Protein AF-A0A969FJC1-F1 (afdb_monomer)

Sequence (213 aa):
MVKASTQAKLLAIGERFFLEKGYNHTGIQEVLQEAGVPKGSFYYYFKSKEDFGLGVIEASNRSYLEQLEQCFSDETRSPLNQLRRYFENGIKTFIRNDYRCGCLVGILSQEMASQNEAFRLCLDRILNDWRDRFDRCLKNAQSIGELASHWDTWQLASFILDSWEGALQRAKVSRSSAPLERFVSVLFDAVLTTGVIAAPNLDPASIPSSSPR

Structure (mmCIF, N/CA/C/O backbone):
data_AF-A0A969FJC1-F1
#
_entry.id   AF-A0A969FJC1-F1
#
loop_
_atom_site.group_PDB
_atom_site.id
_atom_site.type_symbol
_atom_site.label_atom_id
_atom_site.label_alt_id
_atom_site.label_comp_id
_atom_site.label_asym_id
_atom_site.label_entity_id
_atom_site.label_seq_id
_atom_site.pdbx_PDB_ins_code
_atom_site.Cartn_x
_atom_site.Cartn_y
_atom_site.Cartn_z
_atom_site.occupancy
_atom_site.B_iso_or_equiv
_atom_site.auth_seq_id
_atom_site.auth_comp_id
_atom_site.auth_asym_id
_atom_site.auth_atom_id
_atom_site.pdbx_PDB_model_num
ATOM 1 N N . MET A 1 1 ? 12.452 -6.140 27.224 1.00 35.12 1 MET A N 1
ATOM 2 C CA . MET A 1 1 ? 11.260 -5.997 26.357 1.00 35.12 1 MET A CA 1
ATOM 3 C C . MET A 1 1 ? 10.573 -4.689 26.699 1.00 35.12 1 MET A C 1
ATOM 5 O O . MET A 1 1 ? 10.105 -4.549 27.821 1.00 35.12 1 MET A O 1
ATOM 9 N N . VAL A 1 2 ? 10.550 -3.722 25.781 1.00 40.88 2 VAL A N 1
ATOM 10 C CA . VAL A 1 2 ? 9.739 -2.509 25.955 1.00 40.88 2 VAL A CA 1
ATOM 11 C C . VAL A 1 2 ? 8.278 -2.922 25.783 1.00 40.88 2 VAL A C 1
ATOM 13 O O . VAL A 1 2 ? 7.910 -3.486 24.756 1.00 40.88 2 VAL A O 1
ATOM 16 N N . LYS A 1 3 ? 7.455 -2.726 26.814 1.00 48.97 3 LYS A N 1
ATOM 17 C CA . LYS A 1 3 ? 6.018 -3.005 26.745 1.00 48.97 3 LYS A CA 1
ATOM 18 C C . LYS A 1 3 ? 5.402 -1.993 25.776 1.00 48.97 3 LYS A C 1
ATOM 20 O O . LYS A 1 3 ? 5.570 -0.793 25.986 1.00 48.97 3 LYS A O 1
ATOM 25 N N . ALA A 1 4 ? 4.739 -2.459 24.717 1.00 67.94 4 ALA A N 1
ATOM 26 C CA . ALA A 1 4 ? 4.048 -1.567 23.787 1.00 67.94 4 ALA A CA 1
ATOM 27 C C . ALA A 1 4 ? 3.068 -0.673 24.564 1.00 67.94 4 ALA A C 1
ATOM 29 O O . ALA A 1 4 ? 2.379 -1.153 25.471 1.00 67.94 4 ALA A O 1
ATOM 30 N N . SER A 1 5 ? 3.031 0.623 24.239 1.00 89.12 5 SER A N 1
ATOM 31 C CA . SER A 1 5 ? 2.094 1.546 24.880 1.00 89.12 5 SER A CA 1
ATOM 32 C C . SER A 1 5 ? 0.654 1.088 24.624 1.00 89.12 5 SER A C 1
ATOM 34 O O . SER A 1 5 ? 0.359 0.470 23.598 1.00 89.12 5 SER A O 1
ATOM 36 N N . THR A 1 6 ? -0.266 1.398 25.541 1.00 92.56 6 THR A N 1
ATOM 37 C CA . THR A 1 6 ? -1.695 1.094 25.354 1.00 92.56 6 THR A CA 1
ATOM 38 C C . THR A 1 6 ? -2.213 1.641 24.023 1.00 92.56 6 THR A C 1
ATOM 40 O O . THR A 1 6 ? -2.958 0.955 23.330 1.00 92.56 6 THR A O 1
ATOM 43 N N . GLN A 1 7 ? -1.754 2.830 23.626 1.00 94.62 7 GLN A N 1
ATOM 44 C CA . GLN A 1 7 ? -2.056 3.419 22.326 1.00 94.62 7 GLN A CA 1
ATOM 45 C C . GLN A 1 7 ? -1.601 2.522 21.167 1.00 94.62 7 GLN A C 1
ATOM 47 O O . GLN A 1 7 ? -2.413 2.195 20.310 1.00 94.62 7 GLN A O 1
ATOM 52 N N . ALA A 1 8 ? -0.342 2.070 21.156 1.00 94.81 8 ALA A N 1
ATOM 53 C CA . ALA A 1 8 ? 0.174 1.196 20.101 1.00 94.81 8 ALA A CA 1
ATOM 54 C C . ALA A 1 8 ? -0.597 -0.132 20.021 1.00 94.81 8 ALA A C 1
ATOM 56 O O . ALA A 1 8 ? -0.884 -0.612 18.928 1.00 94.81 8 ALA A O 1
ATOM 57 N N . LYS A 1 9 ? -0.996 -0.693 21.173 1.00 95.62 9 LYS A N 1
ATOM 58 C CA . LYS A 1 9 ? -1.834 -1.899 21.221 1.00 95.62 9 LYS A CA 1
ATOM 59 C C . LYS A 1 9 ? -3.208 -1.664 20.586 1.00 95.62 9 LYS A C 1
ATOM 61 O O . LYS A 1 9 ? -3.656 -2.489 19.797 1.00 95.62 9 LYS A O 1
ATOM 66 N N . LEU A 1 10 ? -3.862 -0.548 20.914 1.00 97.19 10 LEU A N 1
ATOM 67 C CA . LEU A 1 10 ? -5.152 -0.177 20.325 1.00 97.19 10 LEU A CA 1
ATOM 68 C C . LEU A 1 10 ? -5.044 0.004 18.808 1.00 97.19 10 LEU A C 1
ATOM 70 O O . LEU A 1 10 ? -5.895 -0.499 18.082 1.00 97.19 10 LEU A O 1
ATOM 74 N N . LEU A 1 11 ? -3.992 0.678 18.336 1.00 97.56 11 LEU A N 1
ATOM 75 C CA . LEU A 1 11 ? -3.758 0.904 16.909 1.00 97.56 11 LEU A CA 1
ATOM 76 C C . LEU A 1 11 ? -3.546 -0.412 16.147 1.00 97.56 11 LEU A C 1
ATOM 78 O O . LEU A 1 11 ? -4.180 -0.615 15.118 1.00 97.56 11 LEU A O 1
ATOM 82 N N . ALA A 1 12 ? -2.739 -1.333 16.682 1.00 96.62 12 ALA A N 1
ATOM 83 C CA . ALA A 1 12 ? -2.492 -2.635 16.058 1.00 96.62 12 ALA A CA 1
ATOM 84 C C . ALA A 1 12 ? -3.759 -3.510 15.972 1.00 96.62 12 ALA A C 1
ATOM 86 O O . ALA A 1 12 ? -3.996 -4.177 14.966 1.00 96.62 12 ALA A O 1
ATOM 87 N N . ILE A 1 13 ? -4.604 -3.493 17.010 1.00 97.19 13 ILE A N 1
ATOM 88 C CA . ILE A 1 13 ? -5.901 -4.191 16.985 1.00 97.19 13 ILE A CA 1
ATOM 89 C C . ILE A 1 13 ? -6.840 -3.532 15.966 1.00 97.19 13 ILE A C 1
ATOM 91 O O . ILE A 1 13 ? -7.498 -4.229 15.196 1.00 97.19 13 ILE A O 1
ATOM 95 N N . GLY A 1 14 ? -6.872 -2.196 15.930 1.00 97.56 14 GLY A N 1
ATOM 96 C CA . GLY A 1 14 ? -7.645 -1.432 14.951 1.00 97.56 14 GLY A CA 1
ATOM 97 C C . GLY A 1 14 ? -7.263 -1.764 13.513 1.00 97.56 14 GLY A C 1
ATOM 98 O O . GLY A 1 14 ? -8.141 -2.059 12.709 1.00 97.56 14 GLY A O 1
ATOM 99 N N . GLU A 1 15 ? -5.964 -1.788 13.208 1.00 97.12 15 GLU A N 1
ATOM 100 C CA . GLU A 1 15 ? -5.438 -2.175 11.896 1.00 97.12 15 GLU A CA 1
ATOM 101 C C . GLU A 1 15 ? -5.923 -3.568 11.492 1.00 97.12 15 GLU A C 1
ATOM 103 O O . GLU A 1 15 ? -6.482 -3.738 10.407 1.00 97.12 15 GLU A O 1
ATOM 108 N N . ARG A 1 16 ? -5.779 -4.555 12.385 1.00 95.50 16 ARG A N 1
ATOM 109 C CA . ARG A 1 16 ? -6.215 -5.926 12.109 1.00 95.50 16 ARG A CA 1
ATOM 110 C C . ARG A 1 16 ? -7.717 -5.996 11.827 1.00 95.50 16 ARG A C 1
ATOM 112 O O . ARG A 1 16 ? -8.122 -6.601 10.838 1.00 95.50 16 ARG A O 1
ATOM 119 N N . PHE A 1 17 ? -8.544 -5.344 12.639 1.00 96.62 17 PHE A N 1
ATOM 120 C CA . PHE A 1 17 ? -9.990 -5.315 12.413 1.00 96.62 17 PHE A CA 1
ATOM 121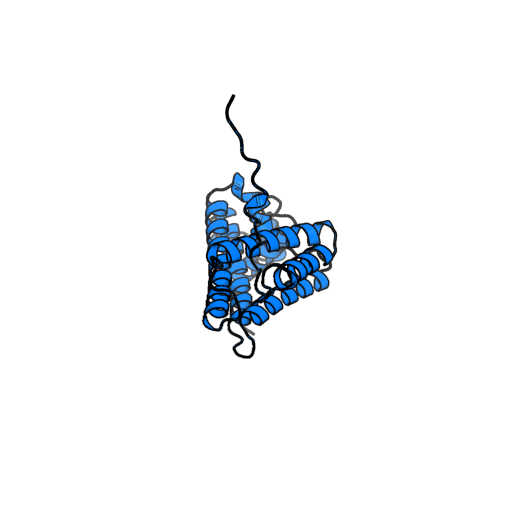 C C . PHE A 1 17 ? -10.385 -4.588 11.126 1.00 96.62 17 PHE A C 1
ATOM 123 O O . PHE A 1 17 ? -11.253 -5.071 10.398 1.00 96.62 17 PHE A O 1
ATOM 130 N N . PHE A 1 18 ? -9.736 -3.474 10.788 1.00 96.81 18 PHE A N 1
ATOM 131 C CA . PHE A 1 18 ? -10.010 -2.779 9.531 1.00 96.81 18 PHE A CA 1
ATOM 132 C C . PHE A 1 18 ? -9.641 -3.636 8.315 1.00 96.81 18 PHE A C 1
ATOM 134 O O . PHE A 1 18 ? -10.406 -3.679 7.354 1.00 96.81 18 PHE A O 1
ATOM 141 N N . LEU A 1 19 ? -8.536 -4.386 8.370 1.00 93.25 19 LEU A N 1
ATOM 142 C CA . LEU A 1 19 ? -8.155 -5.332 7.315 1.00 93.25 19 LEU A CA 1
ATOM 143 C C . LEU A 1 19 ? -9.147 -6.500 7.167 1.00 93.25 19 LEU A C 1
ATOM 145 O O . LEU A 1 19 ? -9.398 -6.961 6.047 1.00 93.25 19 LEU A O 1
ATOM 149 N N . GLU A 1 20 ? -9.697 -6.988 8.282 1.00 91.00 20 GLU A N 1
ATOM 150 C CA . GLU A 1 20 ? -10.600 -8.144 8.318 1.00 91.00 20 GLU A CA 1
ATOM 151 C C . GLU A 1 20 ? -12.030 -7.810 7.875 1.00 91.00 20 GLU A C 1
ATOM 153 O O . GLU A 1 20 ? -12.638 -8.597 7.147 1.00 91.00 20 GLU A O 1
ATOM 158 N N . LYS A 1 21 ? -12.576 -6.666 8.303 1.00 92.00 21 LYS A N 1
ATOM 159 C CA . LYS A 1 21 ? -14.006 -6.340 8.129 1.00 92.00 21 LYS A CA 1
ATOM 160 C C . LYS A 1 21 ? -14.324 -4.872 7.824 1.00 92.00 21 LYS A C 1
ATOM 162 O O . LYS A 1 21 ? -15.497 -4.530 7.668 1.00 92.00 21 LYS A O 1
ATOM 167 N N . GLY A 1 22 ? -13.312 -4.016 7.712 1.00 94.25 22 GLY A N 1
ATOM 168 C CA . GLY A 1 22 ? -13.479 -2.599 7.391 1.00 94.25 22 GLY A CA 1
ATOM 169 C C . GLY A 1 22 ? -13.719 -1.694 8.602 1.00 94.25 22 GLY A C 1
ATOM 170 O O . GLY A 1 22 ? -13.974 -2.140 9.729 1.00 94.25 22 GLY A O 1
ATOM 171 N N . TYR A 1 23 ? -13.623 -0.389 8.367 1.00 97.19 23 TYR A N 1
ATOM 172 C CA . TYR A 1 23 ? -13.791 0.655 9.374 1.00 97.19 23 TYR A CA 1
ATOM 173 C C . TYR A 1 23 ? -15.218 0.704 9.923 1.00 97.19 23 TYR A C 1
ATOM 175 O O . TYR A 1 23 ? -15.422 0.760 11.143 1.00 97.19 23 TYR A O 1
ATOM 183 N N . ASN A 1 24 ? -16.226 0.658 9.051 1.00 95.94 24 ASN A N 1
ATOM 184 C CA . ASN A 1 24 ? -17.625 0.832 9.436 1.00 95.94 24 ASN A CA 1
ATOM 185 C C . ASN A 1 24 ? -18.115 -0.309 10.335 1.00 95.94 24 ASN A C 1
ATOM 187 O O . ASN A 1 24 ? -18.795 -0.051 11.329 1.00 95.94 24 ASN A O 1
ATOM 191 N N . HIS A 1 25 ? -17.667 -1.540 10.079 1.00 95.81 25 HIS A N 1
ATOM 192 C CA . HIS A 1 25 ? -18.023 -2.730 10.865 1.00 95.81 25 HIS A CA 1
ATOM 193 C C . HIS A 1 25 ? -17.153 -2.950 12.112 1.00 95.81 25 HIS A C 1
ATOM 195 O O . HIS A 1 25 ? -17.315 -3.949 12.816 1.00 95.81 25 HIS A O 1
ATOM 201 N N . THR A 1 26 ? -16.226 -2.038 12.406 1.00 96.56 26 THR A N 1
ATOM 202 C CA . THR A 1 26 ? -15.354 -2.129 13.581 1.00 96.56 26 THR A CA 1
ATOM 203 C C . THR A 1 26 ? -15.860 -1.230 14.706 1.00 96.56 26 THR A C 1
ATOM 205 O O . THR A 1 26 ? -15.920 -0.006 14.571 1.00 96.56 26 THR A O 1
ATOM 208 N N . GLY A 1 27 ? -16.241 -1.822 15.840 1.00 95.81 27 GLY A N 1
ATOM 209 C CA . GLY A 1 27 ? -16.722 -1.087 17.011 1.00 95.81 27 GLY A CA 1
ATOM 210 C C . GLY A 1 27 ? -15.597 -0.728 17.985 1.00 95.81 27 GLY A C 1
ATOM 211 O O . GLY A 1 27 ? -14.723 -1.544 18.255 1.00 95.81 27 GLY A O 1
ATOM 212 N N . ILE A 1 28 ? -15.651 0.461 18.601 1.00 95.94 28 ILE A N 1
ATOM 213 C CA . ILE A 1 28 ? -14.681 0.848 19.649 1.00 95.94 28 ILE A CA 1
ATOM 214 C C . ILE A 1 28 ? -14.712 -0.145 20.822 1.00 95.94 28 ILE A C 1
ATOM 216 O O . ILE A 1 28 ? -13.666 -0.515 21.343 1.00 95.94 28 ILE A O 1
ATOM 220 N N . GLN A 1 29 ? -15.901 -0.589 21.243 1.00 95.25 29 GLN A N 1
ATOM 221 C CA . GLN A 1 29 ? -16.032 -1.521 22.370 1.00 95.25 29 GLN A CA 1
ATOM 222 C C . GLN A 1 29 ? -15.322 -2.850 22.115 1.00 95.25 29 GLN A C 1
ATOM 224 O O . GLN A 1 29 ? -14.689 -3.383 23.017 1.00 95.25 29 GLN A O 1
ATOM 229 N N . GLU A 1 30 ? -15.390 -3.346 20.887 1.00 96.31 30 GLU A N 1
ATOM 230 C CA . GLU A 1 30 ? -14.748 -4.591 20.482 1.00 96.31 30 GLU A CA 1
ATOM 231 C C . GLU A 1 30 ? -13.220 -4.470 20.513 1.00 96.31 30 GLU A C 1
ATOM 233 O O . GLU A 1 30 ? -12.547 -5.318 21.093 1.00 96.31 30 GLU A O 1
ATOM 238 N N . VAL A 1 31 ? -12.675 -3.363 19.988 1.00 96.94 31 VAL A N 1
ATOM 239 C CA . VAL A 1 31 ? -11.234 -3.056 20.067 1.00 96.94 31 VAL A CA 1
ATOM 240 C C . VAL A 1 31 ? -10.773 -3.008 21.526 1.00 96.94 31 VAL A C 1
ATOM 242 O O . VAL A 1 31 ? -9.726 -3.549 21.874 1.00 96.94 31 VAL A O 1
ATOM 245 N N . LEU A 1 32 ? -11.558 -2.374 22.400 1.00 95.62 32 LEU A N 1
ATOM 246 C CA . LEU A 1 32 ? -11.239 -2.256 23.823 1.00 95.62 32 LEU A CA 1
ATOM 247 C C . LEU A 1 32 ? -11.310 -3.589 24.562 1.00 95.62 32 LEU A C 1
ATOM 249 O O . LEU A 1 32 ? -10.451 -3.866 25.402 1.00 95.62 32 LEU A O 1
ATOM 253 N N . GLN A 1 33 ? -12.320 -4.400 24.247 1.00 96.06 33 GLN A N 1
ATOM 254 C CA . GLN A 1 33 ? -12.498 -5.727 24.817 1.00 96.06 33 GLN A CA 1
ATOM 255 C C . GLN A 1 33 ? -11.297 -6.611 24.490 1.00 96.06 33 GLN A C 1
ATOM 257 O O . GLN A 1 33 ? -10.733 -7.227 25.391 1.00 96.06 33 GLN A O 1
ATOM 262 N N . GLU A 1 34 ? -10.848 -6.608 23.236 1.00 96.44 34 GLU A N 1
ATOM 263 C CA . GLU A 1 34 ? -9.659 -7.358 22.843 1.00 96.44 34 GLU A CA 1
ATOM 264 C C . GLU A 1 34 ? -8.371 -6.777 23.439 1.00 96.44 34 GLU A C 1
ATOM 266 O O . GLU A 1 34 ? -7.477 -7.502 23.887 1.00 96.44 34 GLU A O 1
ATOM 271 N N . ALA A 1 35 ? -8.272 -5.449 23.514 1.00 94.69 35 ALA A N 1
ATOM 272 C CA . ALA A 1 35 ? -7.138 -4.799 24.150 1.00 94.69 35 ALA A CA 1
ATOM 273 C C . ALA A 1 35 ? -7.076 -5.074 25.663 1.00 94.69 35 ALA A C 1
ATOM 275 O O . ALA A 1 35 ? -5.995 -4.938 26.249 1.00 94.69 35 ALA A O 1
ATOM 276 N N . GLY A 1 36 ? -8.183 -5.483 26.291 1.00 94.44 36 GLY A N 1
ATOM 277 C CA . GLY A 1 36 ? -8.289 -5.667 27.735 1.00 94.44 36 GLY A CA 1
ATOM 278 C C . GLY A 1 36 ? -8.138 -4.349 28.495 1.00 94.44 36 GLY A C 1
ATOM 279 O O . GLY A 1 36 ? -7.527 -4.325 29.562 1.00 94.44 36 GLY A O 1
ATOM 280 N N . VAL A 1 37 ? -8.619 -3.239 27.920 1.00 91.19 37 VAL A N 1
ATOM 281 C CA . VAL A 1 37 ? -8.475 -1.892 28.497 1.00 91.19 37 VAL A CA 1
ATOM 282 C C . VAL A 1 37 ? -9.835 -1.219 28.690 1.00 91.19 37 VAL A C 1
ATOM 284 O O . VAL A 1 37 ? -10.739 -1.400 27.873 1.00 91.19 37 VAL A O 1
ATOM 287 N N . PRO A 1 38 ? -10.019 -0.439 29.771 1.00 90.31 38 PRO A N 1
ATOM 288 C CA . PRO A 1 38 ? -11.300 0.189 30.060 1.00 90.31 38 PRO A CA 1
ATOM 289 C C . PRO A 1 38 ? -11.624 1.293 29.048 1.00 90.31 38 PRO A C 1
ATOM 291 O O . PRO A 1 38 ? -10.738 1.949 28.501 1.00 90.31 38 PRO A O 1
ATOM 294 N N . LYS A 1 39 ? -12.920 1.574 28.864 1.00 87.38 39 LYS A N 1
ATOM 295 C CA . LYS A 1 39 ? -13.413 2.599 27.924 1.00 87.38 39 LYS A CA 1
ATOM 296 C C . LYS A 1 39 ? -12.794 3.982 28.139 1.00 87.38 39 LYS A C 1
ATOM 298 O O . LYS A 1 39 ? -12.531 4.682 27.167 1.00 87.38 39 LYS A O 1
ATOM 303 N N . GLY A 1 40 ? -12.514 4.353 29.390 1.00 86.19 40 GLY A N 1
ATOM 304 C CA . GLY A 1 40 ? -11.854 5.620 29.717 1.00 86.19 40 GLY A CA 1
ATOM 305 C C . GLY A 1 40 ? -10.460 5.765 29.096 1.00 86.19 40 GLY A C 1
ATOM 306 O O . GLY A 1 40 ? -10.078 6.867 28.717 1.00 86.19 40 GLY A O 1
ATOM 307 N N . SER A 1 41 ? -9.728 4.661 28.905 1.00 85.12 41 SER A N 1
ATOM 308 C CA . SER A 1 41 ? -8.406 4.685 28.270 1.00 85.12 41 SER A CA 1
ATOM 309 C C . SER A 1 41 ? -8.470 5.038 26.787 1.00 85.12 41 SER A C 1
ATOM 311 O O . SER A 1 41 ? -7.514 5.607 26.279 1.00 85.12 41 SER A O 1
ATOM 313 N N . PHE A 1 42 ? -9.576 4.748 26.089 1.00 92.88 42 PHE A N 1
ATOM 314 C CA . PHE A 1 42 ? -9.725 5.119 24.679 1.00 92.88 42 PHE A CA 1
ATOM 315 C C . PHE A 1 42 ? -9.679 6.636 24.497 1.00 92.88 42 PHE A C 1
ATOM 317 O O . PHE A 1 42 ? -8.856 7.149 23.746 1.00 92.88 42 PHE A O 1
ATOM 324 N N . TYR A 1 43 ? -10.531 7.344 25.242 1.00 92.88 43 TYR A N 1
ATOM 325 C CA . TYR A 1 43 ? -10.704 8.792 25.118 1.00 92.88 43 TYR A CA 1
ATOM 326 C C . TYR A 1 43 ? -9.526 9.600 25.664 1.00 92.88 43 TYR A C 1
ATOM 328 O O . TYR A 1 43 ? -9.430 10.795 25.404 1.00 92.88 43 TYR A O 1
ATOM 336 N N . TYR A 1 44 ? -8.612 8.951 26.388 1.00 92.00 44 TYR A N 1
ATOM 337 C CA . TYR A 1 44 ? -7.319 9.538 26.720 1.00 92.00 44 TYR A CA 1
ATOM 338 C C . TYR A 1 44 ? -6.414 9.676 25.482 1.00 92.00 44 TYR A C 1
ATOM 340 O O . TYR A 1 44 ? -5.666 10.644 25.387 1.00 92.00 44 TYR A O 1
ATOM 348 N N . TYR A 1 45 ? -6.486 8.735 24.531 1.00 94.12 45 TYR A N 1
ATOM 349 C CA . TYR A 1 45 ? -5.630 8.720 23.336 1.00 94.12 45 TYR A CA 1
ATOM 350 C C . TYR A 1 45 ? -6.314 9.244 22.072 1.00 94.12 45 TYR A C 1
ATOM 352 O O . TYR A 1 45 ? -5.630 9.802 21.221 1.00 94.12 45 TYR A O 1
ATOM 360 N N . PHE A 1 46 ? -7.627 9.043 21.936 1.00 96.69 46 PHE A N 1
ATOM 361 C CA . PHE A 1 46 ? -8.370 9.343 20.713 1.00 96.69 46 PHE A CA 1
ATOM 362 C C . PHE A 1 46 ? -9.652 10.108 21.028 1.00 96.69 46 PHE A C 1
ATOM 364 O O . PHE A 1 46 ? -10.475 9.674 21.837 1.00 96.69 46 PHE A O 1
ATOM 371 N N . LYS A 1 47 ? -9.860 11.238 20.354 1.00 96.06 47 LYS A N 1
ATOM 372 C CA . LYS A 1 47 ? -11.033 12.106 20.550 1.00 96.06 47 LYS A CA 1
ATOM 373 C C . LYS A 1 47 ? -12.318 11.484 20.007 1.00 96.06 47 LYS A C 1
ATOM 375 O O . LYS A 1 47 ? -13.406 11.771 20.501 1.00 96.06 47 LYS A O 1
ATOM 380 N N . SER A 1 48 ? -12.205 10.641 18.985 1.00 97.06 4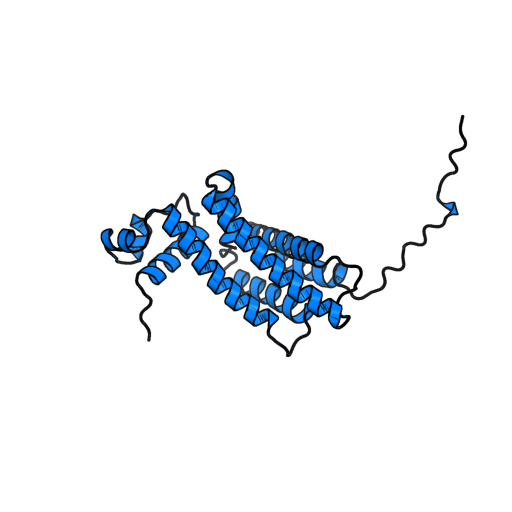8 SER A N 1
ATOM 381 C CA . SER A 1 48 ? -13.335 10.026 18.291 1.00 97.06 48 SER A CA 1
ATOM 382 C C . SER A 1 48 ? -12.924 8.711 17.617 1.00 97.06 48 SER A C 1
ATOM 384 O O . SER A 1 48 ? -11.747 8.349 17.580 1.00 97.06 48 SER A O 1
ATOM 386 N N . LYS A 1 49 ? -13.901 7.983 17.057 1.00 96.56 49 LYS A N 1
ATOM 387 C CA . LYS A 1 49 ? -13.619 6.825 16.191 1.00 96.56 49 LYS A CA 1
ATOM 388 C C . LYS A 1 49 ? -12.871 7.248 14.921 1.00 96.56 49 LYS A C 1
ATOM 390 O O . LYS A 1 49 ? -12.088 6.471 14.388 1.00 96.56 49 LYS A O 1
ATOM 395 N N . GLU A 1 50 ? -13.152 8.444 14.408 1.00 98.06 50 GLU A N 1
ATOM 396 C CA . GLU A 1 50 ? -12.477 9.009 13.235 1.00 98.06 50 GLU A CA 1
ATOM 397 C C . GLU A 1 50 ? -11.002 9.269 13.545 1.00 98.06 50 GLU A C 1
ATOM 399 O O . GLU A 1 50 ? -10.145 8.754 12.839 1.00 98.06 50 GLU A O 1
ATOM 404 N N . ASP A 1 51 ? -10.711 9.938 14.663 1.00 98.19 51 ASP A N 1
ATOM 405 C CA . ASP A 1 51 ? -9.347 10.209 15.138 1.00 98.19 51 ASP A CA 1
ATOM 406 C C . ASP A 1 51 ? -8.555 8.912 15.376 1.00 98.19 51 ASP A C 1
ATOM 408 O O . ASP A 1 51 ? -7.414 8.769 14.943 1.00 98.19 51 ASP A O 1
ATOM 412 N N . PHE A 1 52 ? -9.197 7.902 15.974 1.00 98.25 52 PHE A N 1
ATOM 413 C CA . PHE A 1 52 ? -8.619 6.562 16.077 1.00 98.25 52 PHE A CA 1
ATOM 414 C C . PHE A 1 52 ? -8.329 5.943 14.708 1.00 98.25 52 PHE A C 1
ATOM 416 O O . PHE A 1 52 ? -7.248 5.401 14.501 1.00 98.25 52 PHE A O 1
ATOM 423 N N . GLY A 1 53 ? -9.273 6.031 13.771 1.00 98.19 53 GLY A N 1
ATOM 424 C CA . GLY A 1 53 ? -9.110 5.472 12.436 1.00 98.19 53 GLY A CA 1
ATOM 425 C C . GLY A 1 53 ? -7.972 6.118 11.648 1.00 98.19 53 GLY A C 1
ATOM 426 O O . GLY A 1 53 ? -7.153 5.406 11.074 1.00 98.19 53 GLY A O 1
ATOM 427 N N . LEU A 1 54 ? -7.862 7.446 11.700 1.00 98.56 54 LEU A N 1
ATOM 428 C CA . LEU A 1 54 ? -6.737 8.187 11.128 1.00 98.56 54 LEU A CA 1
ATOM 429 C C . LEU A 1 54 ? -5.419 7.785 11.802 1.00 98.56 54 LEU A C 1
ATOM 431 O O . LEU A 1 54 ? -4.441 7.495 11.121 1.00 98.56 54 LEU A O 1
ATOM 435 N N . GLY A 1 55 ? -5.403 7.660 13.132 1.00 98.19 55 GLY A N 1
ATOM 436 C CA . GLY A 1 55 ? -4.234 7.180 13.869 1.00 98.19 55 GLY A CA 1
ATOM 437 C C . GLY A 1 55 ? -3.787 5.772 13.459 1.00 98.19 55 GLY A C 1
ATOM 438 O O . GLY A 1 55 ? -2.586 5.505 13.400 1.00 98.19 55 GLY A O 1
ATOM 439 N N . VAL A 1 56 ? -4.731 4.875 13.152 1.00 98.38 56 VAL A N 1
ATOM 440 C CA . VAL A 1 56 ? -4.443 3.522 12.644 1.00 98.38 56 VAL A CA 1
ATOM 441 C C . VAL A 1 56 ? -3.798 3.595 11.262 1.00 98.38 56 VAL A C 1
ATOM 443 O O . VAL A 1 56 ? -2.774 2.950 11.041 1.00 98.38 56 VAL A O 1
ATOM 446 N N . ILE A 1 57 ? -4.352 4.409 10.358 1.00 98.25 57 ILE A N 1
ATOM 447 C CA . ILE A 1 57 ? -3.813 4.609 9.006 1.00 98.25 57 ILE A CA 1
ATOM 448 C C . ILE A 1 57 ? -2.373 5.132 9.069 1.00 98.25 57 ILE A C 1
ATOM 450 O O . ILE A 1 57 ? -1.487 4.569 8.432 1.00 98.25 57 ILE A O 1
ATOM 454 N N . GLU A 1 58 ? -2.113 6.159 9.881 1.00 98.06 58 GLU A N 1
ATOM 455 C CA . GLU A 1 58 ? -0.775 6.747 10.019 1.00 98.06 58 GLU A CA 1
ATOM 456 C C . GLU A 1 58 ? 0.234 5.770 10.632 1.00 98.06 58 GLU A C 1
ATOM 458 O O . GLU A 1 58 ? 1.389 5.701 10.205 1.00 98.06 58 GLU A O 1
ATOM 463 N N . ALA A 1 59 ? -0.185 4.993 11.635 1.00 96.88 59 ALA A N 1
ATOM 464 C CA . ALA A 1 59 ? 0.680 3.998 12.257 1.00 96.88 59 ALA A CA 1
ATOM 465 C C . ALA A 1 59 ? 1.051 2.875 11.281 1.00 96.88 59 ALA A C 1
ATOM 467 O O . ALA A 1 59 ? 2.231 2.533 11.191 1.00 96.88 59 ALA A O 1
ATOM 468 N N . SER A 1 60 ? 0.072 2.368 10.527 1.00 95.25 60 SER A N 1
ATOM 469 C CA . SER A 1 60 ? 0.280 1.366 9.479 1.00 95.25 60 SER A CA 1
ATOM 470 C C . SER A 1 60 ? 1.190 1.906 8.371 1.00 95.25 60 SER A C 1
ATOM 472 O O . SER A 1 60 ? 2.180 1.270 8.009 1.00 95.25 60 SER A O 1
ATOM 474 N N . ASN A 1 61 ? 0.941 3.138 7.909 1.00 96.44 61 ASN A N 1
ATOM 475 C CA . ASN A 1 61 ? 1.765 3.797 6.900 1.00 96.44 61 ASN A CA 1
ATOM 476 C C . ASN A 1 61 ? 3.221 3.956 7.351 1.00 96.44 61 ASN A C 1
ATOM 478 O O . ASN A 1 61 ? 4.131 3.669 6.583 1.00 96.44 61 ASN A O 1
ATOM 482 N N . ARG A 1 62 ? 3.477 4.353 8.603 1.00 95.50 62 ARG A N 1
ATOM 483 C CA . ARG A 1 62 ? 4.849 4.447 9.124 1.00 95.50 62 ARG A CA 1
ATOM 484 C C . ARG A 1 62 ? 5.583 3.107 9.039 1.00 95.50 62 ARG A C 1
ATOM 486 O O . ARG A 1 62 ? 6.702 3.069 8.539 1.00 95.50 62 ARG A O 1
ATOM 493 N N . SER A 1 63 ? 4.949 2.016 9.467 1.00 92.00 63 SER A N 1
ATOM 494 C CA . SER A 1 63 ? 5.543 0.677 9.374 1.00 92.00 63 SER A CA 1
ATOM 495 C C . SER A 1 63 ? 5.738 0.215 7.927 1.00 92.00 63 SER A C 1
ATOM 497 O O . SER A 1 63 ? 6.750 -0.410 7.615 1.00 92.00 63 SER A O 1
ATOM 499 N N . TYR A 1 64 ? 4.809 0.546 7.030 1.00 91.94 64 TYR A N 1
ATOM 500 C CA . TYR A 1 64 ? 4.952 0.274 5.601 1.00 91.94 64 TYR A CA 1
ATOM 501 C C . TYR A 1 64 ? 6.125 1.051 4.984 1.00 91.94 64 TYR A C 1
ATOM 503 O O . TYR A 1 64 ? 6.948 0.473 4.276 1.00 91.94 64 TYR A O 1
ATOM 511 N N . LEU A 1 65 ? 6.255 2.342 5.296 1.00 93.56 65 LEU A N 1
ATOM 512 C CA . LEU A 1 65 ? 7.340 3.186 4.799 1.00 93.56 65 LEU A CA 1
ATOM 513 C C . LEU A 1 65 ? 8.711 2.710 5.280 1.00 93.56 65 LEU A C 1
ATOM 515 O O . LEU A 1 65 ? 9.656 2.720 4.499 1.00 93.56 65 LEU A O 1
ATOM 519 N N . GLU A 1 66 ? 8.825 2.237 6.522 1.00 91.94 66 GLU A N 1
ATOM 520 C CA . GLU A 1 66 ? 10.061 1.622 7.022 1.00 91.94 66 GLU A CA 1
ATOM 521 C C . GLU A 1 66 ? 10.475 0.404 6.176 1.00 91.94 66 GLU A C 1
ATOM 523 O O . GLU A 1 66 ? 11.646 0.265 5.827 1.00 91.94 66 GLU A O 1
ATOM 528 N N . GLN A 1 67 ? 9.526 -0.456 5.791 1.00 88.31 67 GLN A N 1
ATOM 529 C CA . GLN A 1 67 ? 9.800 -1.621 4.936 1.00 88.31 67 GLN A CA 1
ATOM 530 C C . GLN A 1 67 ? 10.156 -1.223 3.499 1.00 88.31 67 GLN A C 1
ATOM 532 O O . GLN A 1 67 ? 11.026 -1.840 2.877 1.00 88.31 67 GLN A O 1
ATOM 537 N N . LEU A 1 68 ? 9.490 -0.195 2.973 1.00 91.06 68 LEU A N 1
ATOM 538 C CA . LEU A 1 68 ? 9.738 0.330 1.635 1.00 91.06 68 LEU A CA 1
ATOM 539 C C . LEU A 1 68 ? 11.142 0.943 1.536 1.00 91.06 68 LEU A C 1
ATOM 541 O O . LEU A 1 68 ? 11.909 0.584 0.643 1.00 91.06 68 LEU A O 1
ATOM 545 N N . GLU A 1 69 ? 11.516 1.793 2.495 1.00 91.19 69 GLU A N 1
ATOM 546 C CA . GLU A 1 69 ? 12.851 2.400 2.567 1.00 91.19 69 GLU A CA 1
ATOM 547 C C . GLU A 1 69 ? 13.943 1.335 2.740 1.00 91.19 69 GLU A C 1
ATOM 549 O O . GLU A 1 69 ? 14.982 1.418 2.091 1.00 91.19 69 GLU A O 1
ATOM 554 N N . GLN A 1 70 ? 13.708 0.273 3.523 1.00 90.31 70 GLN A N 1
ATOM 555 C CA . GLN A 1 70 ? 14.648 -0.857 3.619 1.00 90.31 70 GLN A CA 1
ATOM 556 C C . GLN A 1 70 ? 14.880 -1.562 2.275 1.00 90.31 70 GLN A C 1
ATOM 558 O O . GLN A 1 70 ? 15.971 -2.075 2.031 1.00 90.31 70 GLN A O 1
ATOM 563 N N . CYS A 1 71 ? 13.874 -1.610 1.398 1.00 90.19 71 CYS A N 1
ATOM 564 C CA . CYS A 1 71 ? 14.041 -2.185 0.065 1.00 90.19 71 CYS A CA 1
ATOM 565 C C . CYS A 1 71 ? 14.832 -1.250 -0.861 1.00 90.19 71 CYS A C 1
ATOM 567 O O . CYS A 1 71 ? 15.670 -1.733 -1.619 1.00 90.19 71 CYS A O 1
ATOM 569 N N . PHE A 1 72 ? 14.586 0.062 -0.795 1.00 92.56 72 PHE A N 1
ATOM 570 C CA . PHE A 1 72 ? 15.176 1.056 -1.709 1.00 92.56 72 PHE A CA 1
ATOM 571 C C . PHE A 1 72 ? 16.528 1.622 -1.255 1.00 92.56 72 PHE A C 1
ATOM 573 O O . PHE A 1 72 ? 17.193 2.312 -2.021 1.00 92.56 72 PHE A O 1
ATOM 580 N N . SER A 1 73 ? 16.962 1.310 -0.036 1.00 89.50 73 SER A N 1
ATOM 581 C CA . SER A 1 73 ? 18.290 1.670 0.486 1.00 89.50 73 SER A CA 1
ATOM 582 C C . SER A 1 73 ? 19.327 0.543 0.372 1.00 89.50 73 SER A C 1
ATOM 584 O O . SER A 1 73 ? 20.462 0.709 0.807 1.00 89.50 73 SER A O 1
ATOM 586 N N . ASP A 1 74 ? 18.974 -0.607 -0.216 1.00 89.50 74 ASP A N 1
ATOM 587 C CA . ASP A 1 74 ? 19.899 -1.732 -0.407 1.00 89.50 74 ASP A CA 1
ATOM 588 C C . ASP A 1 74 ? 20.879 -1.458 -1.563 1.00 89.50 74 ASP A C 1
ATOM 590 O O . ASP A 1 74 ? 20.643 -1.855 -2.707 1.00 89.50 74 ASP A O 1
ATOM 594 N N . GLU A 1 75 ? 21.994 -0.790 -1.259 1.00 87.12 75 GLU A N 1
ATOM 595 C CA . GLU A 1 75 ? 23.052 -0.431 -2.221 1.00 87.12 75 GLU A CA 1
ATOM 596 C C . GLU A 1 75 ? 23.724 -1.643 -2.890 1.00 87.12 75 GLU A C 1
ATOM 598 O O . GLU A 1 75 ? 24.425 -1.493 -3.889 1.00 87.12 75 GLU A O 1
ATOM 603 N N . THR A 1 76 ? 23.489 -2.866 -2.399 1.00 91.44 76 THR A N 1
ATOM 604 C CA . THR A 1 76 ? 23.992 -4.087 -3.052 1.00 91.44 76 THR A CA 1
ATOM 605 C C . THR A 1 76 ? 23.217 -4.454 -4.322 1.00 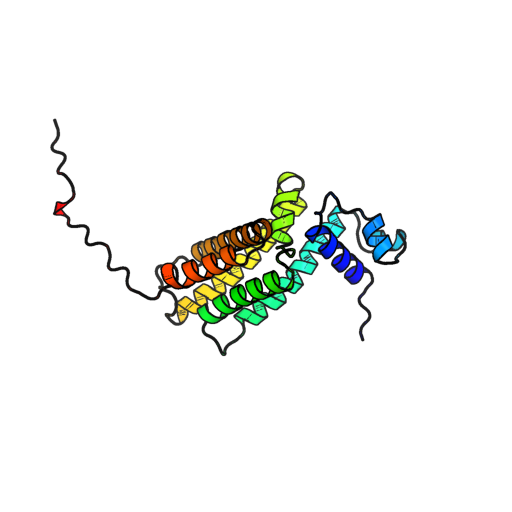91.44 76 THR A C 1
ATOM 607 O O . THR A 1 76 ? 23.563 -5.419 -5.008 1.00 91.44 76 THR A O 1
ATOM 610 N N . ARG A 1 77 ? 22.155 -3.705 -4.647 1.00 93.50 77 ARG A N 1
ATOM 611 C CA . ARG A 1 77 ? 21.257 -3.941 -5.782 1.00 93.50 77 ARG A CA 1
ATOM 612 C C . ARG A 1 77 ? 21.098 -2.681 -6.617 1.00 93.50 77 ARG A C 1
ATOM 614 O O . ARG A 1 77 ? 21.059 -1.576 -6.087 1.00 93.50 77 ARG A O 1
ATOM 621 N N . SER A 1 78 ? 20.918 -2.867 -7.922 1.00 95.06 78 SER A N 1
ATOM 622 C CA . SER A 1 78 ? 20.490 -1.778 -8.797 1.00 95.06 78 SER A CA 1
ATOM 623 C C . SER A 1 78 ? 19.060 -1.320 -8.452 1.00 95.06 78 SER A C 1
ATOM 625 O O . SER A 1 78 ? 18.271 -2.131 -7.949 1.00 95.06 78 SER A O 1
ATOM 627 N N . PRO A 1 79 ? 18.695 -0.055 -8.718 1.00 95.88 79 PRO A N 1
ATOM 628 C CA . PRO A 1 79 ? 17.365 0.480 -8.435 1.00 95.88 79 PRO A CA 1
ATOM 629 C C . PRO A 1 79 ? 16.199 -0.373 -8.964 1.00 95.88 79 PRO A C 1
ATOM 631 O O . PRO A 1 79 ? 15.279 -0.676 -8.201 1.00 95.88 79 PRO A O 1
ATOM 634 N N . LEU A 1 80 ? 16.228 -0.864 -10.212 1.00 95.56 80 LEU A N 1
ATOM 635 C CA . LEU A 1 80 ? 15.130 -1.717 -10.701 1.00 95.56 80 LEU A CA 1
ATOM 636 C C . LEU A 1 80 ? 15.081 -3.074 -9.984 1.00 95.56 80 LEU A C 1
ATOM 638 O O . LEU A 1 80 ? 13.998 -3.621 -9.767 1.00 95.56 80 LEU A O 1
ATOM 642 N N . ASN A 1 81 ? 16.220 -3.610 -9.539 1.00 95.19 81 ASN A N 1
ATOM 643 C CA . ASN A 1 81 ? 16.246 -4.825 -8.722 1.00 95.19 81 ASN A CA 1
ATOM 644 C C . ASN A 1 81 ? 15.749 -4.590 -7.286 1.00 95.19 81 ASN A C 1
ATOM 646 O O . ASN A 1 81 ? 15.134 -5.488 -6.705 1.00 95.19 81 ASN A O 1
ATOM 650 N N . GLN A 1 82 ? 15.970 -3.406 -6.706 1.00 96.06 82 GLN A N 1
ATOM 651 C CA . GLN A 1 82 ? 15.349 -3.003 -5.438 1.00 96.06 82 GLN A CA 1
ATOM 652 C C . GLN A 1 82 ? 13.819 -2.950 -5.579 1.00 96.06 82 GLN A C 1
ATOM 654 O O . GLN A 1 82 ? 13.099 -3.524 -4.757 1.00 96.06 82 GLN A O 1
ATOM 659 N N . LEU A 1 83 ? 13.325 -2.348 -6.667 1.00 96.19 83 LEU A N 1
ATOM 660 C CA . LEU A 1 83 ? 11.900 -2.289 -6.996 1.00 96.19 83 LEU A CA 1
ATOM 661 C C . LEU A 1 83 ? 11.295 -3.686 -7.200 1.00 96.19 83 LEU A C 1
ATOM 663 O O . LEU A 1 83 ? 10.243 -3.995 -6.639 1.00 96.19 83 LEU A O 1
ATOM 667 N N . ARG A 1 84 ? 11.981 -4.573 -7.930 1.00 96.06 84 ARG A N 1
ATOM 668 C CA . ARG A 1 84 ? 11.547 -5.968 -8.116 1.00 96.06 84 ARG A CA 1
ATOM 669 C C . ARG A 1 84 ? 11.431 -6.696 -6.780 1.00 96.06 84 ARG A C 1
ATOM 671 O O . ARG A 1 84 ? 10.409 -7.324 -6.504 1.00 96.06 84 ARG A O 1
ATOM 678 N N . ARG A 1 85 ? 12.454 -6.578 -5.929 1.00 95.25 85 ARG A N 1
ATOM 679 C CA . ARG A 1 85 ? 12.486 -7.207 -4.601 1.00 95.25 85 ARG A CA 1
ATOM 680 C C . ARG A 1 85 ? 11.332 -6.734 -3.719 1.00 95.25 85 ARG A C 1
ATOM 682 O O . ARG A 1 85 ? 10.761 -7.551 -2.997 1.00 95.25 85 ARG A O 1
ATOM 689 N N . TYR A 1 86 ? 10.989 -5.448 -3.775 1.00 95.81 86 TYR A N 1
ATOM 690 C CA . TYR A 1 86 ? 9.836 -4.905 -3.061 1.00 95.81 86 TYR A CA 1
ATOM 691 C C . TYR A 1 86 ? 8.542 -5.654 -3.441 1.00 95.81 86 TYR A C 1
ATOM 693 O O . TYR A 1 86 ? 7.862 -6.192 -2.562 1.00 95.81 86 TYR A O 1
ATOM 701 N N . PHE A 1 87 ? 8.256 -5.809 -4.738 1.00 96.69 87 PHE A N 1
ATOM 702 C CA . PHE A 1 87 ? 7.063 -6.533 -5.194 1.00 96.69 87 PHE A CA 1
ATOM 703 C C . PHE A 1 87 ? 7.099 -8.029 -4.866 1.00 96.69 87 PHE A C 1
ATOM 705 O O . PHE A 1 87 ? 6.104 -8.586 -4.401 1.00 96.69 87 PHE A O 1
ATOM 712 N N . GLU A 1 88 ? 8.248 -8.687 -5.026 1.00 95.44 88 GLU A N 1
ATOM 713 C CA . GLU A 1 88 ? 8.416 -10.098 -4.654 1.00 95.44 88 GLU A CA 1
ATOM 714 C C . GLU A 1 88 ? 8.190 -10.342 -3.155 1.00 95.44 88 GLU A C 1
ATOM 716 O O . GLU A 1 88 ? 7.612 -11.360 -2.764 1.00 95.44 88 GLU A O 1
ATOM 721 N N . ASN A 1 89 ? 8.624 -9.416 -2.296 1.00 94.00 89 ASN A N 1
ATOM 722 C CA . ASN A 1 89 ? 8.335 -9.470 -0.864 1.00 94.00 89 ASN A CA 1
ATOM 723 C C . ASN A 1 89 ? 6.831 -9.321 -0.599 1.00 94.00 89 ASN A C 1
ATOM 725 O O . ASN A 1 89 ? 6.283 -10.086 0.196 1.00 94.00 89 ASN A O 1
ATOM 729 N N . GLY A 1 90 ? 6.155 -8.412 -1.307 1.00 93.50 90 GLY A N 1
ATOM 730 C CA . GLY A 1 90 ? 4.698 -8.271 -1.260 1.00 93.50 90 GLY A CA 1
ATOM 731 C C . GLY A 1 90 ? 3.964 -9.566 -1.628 1.00 93.50 90 GLY A C 1
ATOM 732 O O . GLY A 1 90 ? 3.088 -10.014 -0.885 1.00 93.50 90 GLY A O 1
ATOM 733 N N . ILE A 1 91 ? 4.385 -10.234 -2.709 1.00 95.62 91 ILE A N 1
ATOM 734 C CA . ILE A 1 91 ? 3.842 -11.538 -3.135 1.00 95.62 91 ILE A CA 1
ATOM 735 C C . ILE A 1 91 ? 4.019 -12.591 -2.035 1.00 95.62 91 ILE A C 1
ATOM 737 O O . ILE A 1 91 ? 3.063 -13.279 -1.671 1.00 95.62 91 ILE A O 1
ATOM 741 N N . LYS A 1 92 ? 5.223 -12.700 -1.457 1.00 94.81 92 LYS A N 1
ATOM 742 C CA . LYS A 1 92 ? 5.507 -13.646 -0.362 1.00 94.81 92 LYS A CA 1
ATOM 743 C C . LYS A 1 92 ? 4.622 -13.385 0.853 1.00 94.81 92 LYS A C 1
ATOM 745 O O . LYS A 1 92 ? 4.144 -14.340 1.463 1.00 94.81 92 LYS A O 1
ATOM 750 N N . THR A 1 93 ? 4.388 -12.122 1.203 1.00 91.69 93 THR A N 1
ATOM 751 C CA . THR A 1 93 ? 3.480 -11.747 2.295 1.00 91.69 93 THR A CA 1
ATOM 752 C C . THR A 1 93 ? 2.051 -12.195 2.002 1.00 91.69 93 THR A C 1
ATOM 754 O O . THR A 1 93 ? 1.422 -12.783 2.880 1.00 91.69 93 THR A O 1
ATOM 757 N N . PHE A 1 94 ? 1.562 -12.013 0.773 1.00 91.19 94 PHE A N 1
ATOM 758 C CA . PHE A 1 94 ? 0.235 -12.487 0.370 1.00 91.19 94 PHE A CA 1
ATOM 759 C C . PHE A 1 94 ? 0.081 -14.000 0.481 1.00 91.19 94 PHE A C 1
ATOM 761 O O . PHE A 1 94 ? -0.881 -14.472 1.083 1.00 91.19 94 PHE A O 1
ATOM 768 N N . ILE A 1 95 ? 1.055 -14.756 -0.025 1.00 92.38 95 ILE A N 1
ATOM 769 C CA . ILE A 1 95 ? 1.044 -16.223 0.045 1.00 92.38 95 ILE A CA 1
ATOM 770 C C . ILE A 1 95 ? 1.053 -16.699 1.505 1.00 92.38 95 ILE A C 1
ATOM 772 O O . ILE A 1 95 ? 0.254 -17.551 1.884 1.00 92.38 95 ILE A O 1
ATOM 776 N N . ARG A 1 96 ? 1.916 -16.121 2.354 1.00 93.25 96 ARG A N 1
ATOM 777 C CA . ARG A 1 96 ? 2.018 -16.491 3.781 1.00 93.25 96 ARG A CA 1
ATOM 778 C C . ARG A 1 96 ? 0.735 -16.242 4.572 1.00 93.25 96 ARG A C 1
ATOM 780 O O . ARG A 1 96 ? 0.511 -16.915 5.569 1.00 93.25 96 ARG A O 1
ATOM 787 N N . ASN A 1 97 ? -0.081 -15.283 4.142 1.00 89.19 97 ASN A N 1
ATOM 788 C CA . ASN A 1 97 ? -1.346 -14.931 4.783 1.00 89.19 97 ASN A CA 1
ATOM 789 C C . ASN A 1 97 ? -2.565 -15.540 4.065 1.00 89.19 97 ASN A C 1
ATOM 791 O O . ASN A 1 97 ? -3.670 -15.012 4.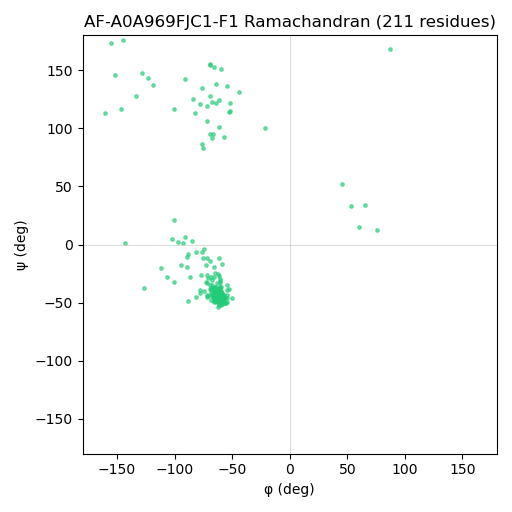202 1.00 89.19 97 ASN A O 1
ATOM 795 N N . ASP A 1 98 ? -2.379 -16.608 3.277 1.00 89.31 98 ASP A N 1
ATOM 796 C CA . ASP A 1 98 ? -3.456 -17.301 2.547 1.00 89.31 98 ASP A CA 1
ATOM 797 C C . ASP A 1 98 ? -4.292 -16.346 1.669 1.00 89.31 98 ASP A C 1
ATOM 799 O O . ASP A 1 98 ? -5.505 -16.479 1.518 1.00 89.31 98 ASP A O 1
ATOM 803 N N . TYR A 1 99 ? -3.648 -15.306 1.125 1.00 88.38 99 TYR A N 1
ATOM 804 C CA . TYR A 1 99 ? -4.281 -14.253 0.320 1.00 88.38 99 TYR A CA 1
ATOM 805 C C . TYR A 1 99 ? -5.380 -13.461 1.052 1.00 88.38 99 TYR A C 1
ATOM 807 O O . TYR A 1 99 ? -6.165 -12.751 0.422 1.00 88.38 99 TYR A O 1
ATOM 815 N N . ARG A 1 100 ? -5.455 -13.569 2.385 1.00 80.25 100 ARG A N 1
ATOM 816 C CA . ARG A 1 100 ? -6.447 -12.873 3.220 1.00 80.25 100 ARG A CA 1
ATOM 817 C C . ARG A 1 100 ? -5.964 -11.503 3.680 1.00 80.25 100 ARG A C 1
ATOM 819 O O . ARG A 1 100 ? -6.794 -10.668 4.039 1.00 80.25 100 ARG A O 1
ATOM 826 N N . CYS A 1 101 ? -4.653 -11.256 3.644 1.00 78.12 101 CYS A N 1
ATOM 827 C CA . CYS A 1 101 ? -4.107 -9.919 3.856 1.00 78.12 101 CYS A CA 1
ATOM 828 C C . CYS A 1 101 ? -4.455 -8.992 2.681 1.00 78.12 101 CYS A C 1
ATOM 830 O O . CYS A 1 101 ? -4.716 -9.437 1.565 1.00 78.12 101 CYS A O 1
ATOM 832 N N . GLY A 1 102 ? -4.476 -7.689 2.939 1.00 82.81 102 GLY A N 1
ATOM 833 C CA . GLY A 1 102 ? -4.730 -6.663 1.933 1.00 82.81 102 GLY A CA 1
ATOM 834 C C . GLY A 1 102 ? -3.914 -5.411 2.217 1.00 82.81 102 GLY A C 1
ATOM 835 O O . GLY A 1 102 ? -3.247 -5.326 3.246 1.00 82.81 102 GLY A O 1
ATOM 836 N N . CYS A 1 103 ? -3.995 -4.434 1.318 1.00 92.19 103 CYS A N 1
ATOM 837 C CA . CYS A 1 103 ? -3.523 -3.085 1.600 1.00 92.19 103 CYS A CA 1
ATOM 838 C C . CYS A 1 103 ? -4.565 -2.368 2.468 1.00 92.19 103 CYS A C 1
ATOM 840 O O . CYS A 1 103 ? -5.719 -2.236 2.053 1.00 92.19 103 CYS A O 1
ATOM 842 N N . LEU A 1 104 ? -4.181 -1.918 3.670 1.00 95.25 104 LEU A N 1
ATOM 843 C CA . LEU A 1 104 ? -5.079 -1.157 4.545 1.00 95.25 104 LEU A CA 1
ATOM 844 C C . LEU A 1 104 ? -5.543 0.131 3.855 1.00 95.25 104 LEU A C 1
ATOM 846 O O . LEU A 1 104 ? -6.736 0.423 3.844 1.00 95.25 104 LEU A O 1
ATOM 850 N N . VAL A 1 105 ? -4.607 0.863 3.243 1.00 96.38 105 VAL A N 1
ATOM 851 C CA . VAL A 1 105 ? -4.890 2.094 2.490 1.00 96.38 105 VAL A CA 1
ATOM 852 C C . VAL A 1 105 ? -5.831 1.800 1.327 1.00 96.38 105 VAL A C 1
ATOM 854 O O . VAL A 1 105 ? -6.821 2.508 1.170 1.00 96.38 105 VAL A O 1
ATOM 857 N N . GLY A 1 106 ? -5.605 0.722 0.570 1.00 94.69 106 GLY A N 1
ATOM 858 C CA . GLY A 1 106 ? -6.497 0.305 -0.514 1.00 94.69 106 GLY A CA 1
ATOM 859 C C . GLY A 1 106 ? -7.914 -0.026 -0.030 1.00 94.69 106 GLY A C 1
ATOM 860 O O . GLY A 1 106 ? -8.892 0.470 -0.589 1.00 94.69 106 GLY A O 1
ATOM 861 N N . ILE A 1 107 ? -8.045 -0.804 1.051 1.00 93.75 107 ILE A N 1
ATOM 862 C CA . ILE A 1 107 ? -9.346 -1.157 1.648 1.00 93.75 107 ILE A CA 1
ATOM 863 C C . ILE A 1 107 ? -10.090 0.099 2.108 1.00 93.75 107 ILE A C 1
ATOM 865 O O . ILE A 1 107 ? -11.246 0.299 1.739 1.00 93.75 107 ILE A O 1
ATOM 869 N N . LEU A 1 108 ? -9.426 0.965 2.874 1.00 97.12 108 LEU A N 1
ATOM 870 C CA . LEU A 1 108 ? -10.052 2.172 3.407 1.00 97.12 108 LEU A CA 1
ATOM 871 C C . LEU A 1 108 ? -10.305 3.227 2.328 1.00 97.12 108 LEU A C 1
ATOM 873 O O . LEU A 1 108 ? -11.257 3.989 2.460 1.00 97.12 108 LEU A O 1
ATOM 877 N N . SER A 1 109 ? -9.536 3.246 1.238 1.00 96.62 109 SER A N 1
ATOM 878 C CA . SER A 1 109 ? -9.824 4.104 0.081 1.00 96.62 109 SER A CA 1
ATOM 879 C C . SER A 1 109 ? -11.141 3.713 -0.577 1.00 96.62 109 SER A C 1
ATOM 881 O O . SER A 1 109 ? -11.964 4.579 -0.857 1.00 96.62 109 SER A O 1
ATOM 883 N N . GLN A 1 110 ? -11.394 2.414 -0.755 1.00 94.56 110 GLN A N 1
ATOM 884 C CA . GLN A 1 110 ? -12.658 1.934 -1.320 1.00 94.56 110 GLN A CA 1
ATOM 885 C C . GLN A 1 110 ? -13.838 2.097 -0.355 1.00 94.56 110 GLN A C 1
ATOM 887 O O . GLN A 1 110 ? -14.961 2.344 -0.786 1.00 94.56 110 GLN A O 1
ATOM 892 N N . GLU A 1 111 ? -13.597 1.964 0.950 1.00 95.50 111 GLU A N 1
ATOM 893 C CA . GLU A 1 111 ? -14.657 2.057 1.952 1.00 95.50 111 GLU A CA 1
ATOM 894 C C . GLU A 1 111 ? -15.009 3.508 2.311 1.00 95.50 111 GLU A C 1
ATOM 896 O O . GLU A 1 111 ? -16.187 3.842 2.396 1.00 95.50 111 GLU A O 1
ATOM 901 N N . MET A 1 112 ? -14.017 4.375 2.528 1.00 97.62 112 MET A N 1
ATOM 902 C CA . MET A 1 112 ? -14.201 5.646 3.242 1.00 97.62 112 MET A CA 1
ATOM 903 C C . MET A 1 112 ? -14.050 6.899 2.381 1.00 97.62 112 MET A C 1
ATOM 905 O O . MET A 1 112 ? -14.564 7.944 2.781 1.00 97.62 112 MET A O 1
ATOM 909 N N . ALA A 1 113 ? -13.394 6.836 1.217 1.00 96.00 113 ALA A N 1
ATOM 910 C CA . ALA A 1 113 ? -13.059 8.039 0.444 1.00 96.00 113 ALA A CA 1
ATOM 911 C C . ALA A 1 113 ? -14.287 8.859 0.000 1.00 96.00 113 ALA A C 1
ATOM 913 O O . ALA A 1 113 ? -14.195 10.077 -0.113 1.00 96.00 113 ALA A O 1
ATOM 914 N N . SER A 1 114 ? -15.438 8.215 -0.220 1.00 95.94 114 SER A N 1
ATOM 915 C CA . SER A 1 114 ? -16.703 8.884 -0.567 1.00 95.94 114 SER A CA 1
ATOM 916 C C . SER A 1 114 ? -17.554 9.280 0.645 1.00 95.94 114 SER A C 1
ATOM 918 O O . SER A 1 114 ? -18.540 9.997 0.492 1.00 95.94 114 SER A O 1
ATOM 920 N N . GLN A 1 115 ? -17.200 8.803 1.841 1.00 96.19 115 GLN A N 1
ATOM 921 C CA . GLN A 1 115 ? -17.999 8.959 3.059 1.00 96.19 115 GLN A CA 1
ATOM 922 C C . GLN A 1 115 ? -17.402 9.982 4.028 1.00 96.19 115 GLN A C 1
ATOM 924 O O . GLN A 1 115 ? -18.128 10.567 4.830 1.00 96.19 115 GLN A O 1
ATOM 929 N N . ASN A 1 116 ? -16.080 10.170 3.999 1.00 98.00 116 ASN A N 1
ATOM 930 C CA . ASN A 1 116 ? -15.370 10.979 4.977 1.00 98.00 116 ASN A CA 1
ATOM 931 C C . ASN A 1 116 ? -14.168 11.706 4.353 1.00 98.00 116 ASN A C 1
ATOM 933 O O . ASN A 1 116 ? -13.194 11.083 3.929 1.00 98.00 116 ASN A O 1
ATOM 937 N N . GLU A 1 117 ? -14.224 13.039 4.351 1.00 98.12 117 GLU A N 1
ATOM 938 C CA . GLU A 1 117 ? -13.205 13.888 3.724 1.00 98.12 117 GLU A CA 1
ATOM 939 C C . GLU A 1 117 ? -11.844 13.819 4.433 1.00 98.12 117 GLU A C 1
ATOM 941 O O . GLU A 1 117 ? -10.806 13.839 3.775 1.00 98.12 117 GLU A O 1
ATOM 946 N N . ALA A 1 118 ? -11.823 13.674 5.763 1.00 98.38 118 ALA A N 1
ATOM 947 C CA . ALA A 1 118 ? -10.573 13.543 6.508 1.00 98.38 118 ALA A CA 1
ATOM 948 C C . ALA A 1 118 ? -9.843 12.241 6.144 1.00 98.38 118 ALA A C 1
ATOM 950 O O . ALA A 1 118 ? -8.628 12.247 5.939 1.00 98.38 118 ALA A O 1
ATOM 951 N N . PHE A 1 119 ? -10.585 11.139 5.986 1.00 98.50 119 PHE A N 1
ATOM 952 C CA . PHE A 1 119 ? -10.037 9.886 5.464 1.00 98.50 119 PHE A CA 1
ATOM 953 C C . PHE A 1 119 ? -9.549 10.050 4.026 1.00 98.50 119 PHE A C 1
ATOM 955 O O . PHE A 1 119 ? -8.420 9.666 3.737 1.00 98.50 119 PHE A O 1
ATOM 962 N N . ARG A 1 120 ? -10.358 10.645 3.137 1.00 98.62 120 ARG A N 1
ATOM 963 C CA . ARG A 1 120 ? -9.983 10.860 1.732 1.00 98.62 120 ARG A CA 1
ATOM 964 C C . ARG A 1 120 ? -8.659 11.618 1.610 1.00 98.62 120 ARG A C 1
ATOM 966 O O . ARG A 1 120 ? -7.768 11.163 0.903 1.00 98.62 120 ARG A O 1
ATOM 973 N N . LEU A 1 121 ? -8.518 12.737 2.324 1.00 98.62 121 LEU A N 1
ATOM 974 C CA . LEU A 1 121 ? -7.306 13.562 2.318 1.00 98.62 121 LEU A CA 1
ATOM 975 C C . LEU A 1 121 ? -6.095 12.832 2.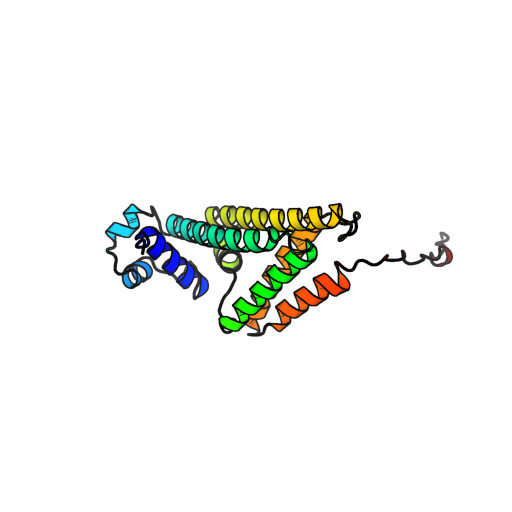917 1.00 98.62 121 LEU A C 1
ATOM 977 O O . LEU A 1 121 ? -4.993 12.931 2.381 1.00 98.62 121 LEU A O 1
ATOM 981 N N . CYS A 1 122 ? -6.285 12.090 4.013 1.00 98.56 122 CYS A N 1
ATOM 982 C CA . CYS A 1 122 ? -5.220 11.299 4.632 1.00 98.56 122 CYS A CA 1
ATOM 983 C C . CYS A 1 122 ? -4.709 10.203 3.681 1.00 98.56 122 CYS A C 1
ATOM 985 O O . CYS A 1 122 ? -3.503 10.074 3.478 1.00 98.56 122 CYS A O 1
ATOM 987 N N . LEU A 1 123 ? -5.621 9.458 3.055 1.00 98.44 123 LEU A N 1
ATOM 988 C CA . LEU A 1 123 ? -5.293 8.369 2.134 1.00 98.44 123 LEU A CA 1
ATOM 989 C C . LEU A 1 123 ? -4.636 8.887 0.848 1.00 98.44 123 LEU A C 1
ATOM 991 O O . LEU A 1 123 ? -3.625 8.331 0.429 1.00 98.44 123 LEU A 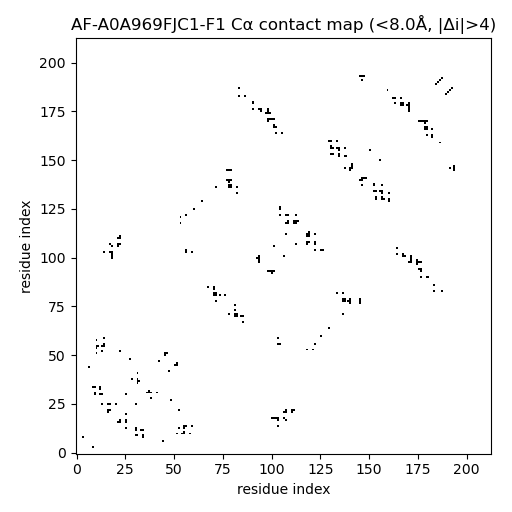O 1
ATOM 995 N N . ASP A 1 124 ? -5.149 9.977 0.269 1.00 98.50 124 ASP A N 1
ATOM 996 C CA . ASP A 1 124 ? -4.561 10.618 -0.915 1.00 98.50 124 ASP A CA 1
ATOM 997 C C . ASP A 1 124 ? -3.120 11.075 -0.649 1.00 98.50 124 ASP A C 1
ATOM 999 O O . ASP A 1 124 ? -2.207 10.763 -1.412 1.00 98.50 124 ASP A O 1
ATOM 1003 N N . ARG A 1 125 ? -2.877 11.727 0.497 1.00 98.50 125 ARG A N 1
ATOM 1004 C CA . ARG A 1 125 ? -1.524 12.108 0.923 1.00 98.50 125 ARG A CA 1
ATOM 1005 C C . ARG A 1 125 ? -0.594 10.895 1.010 1.00 98.50 125 ARG A C 1
ATOM 1007 O O . ARG A 1 125 ? 0.543 10.971 0.559 1.00 98.50 125 ARG A O 1
ATOM 1014 N N . ILE A 1 126 ? -1.064 9.783 1.569 1.00 98.44 126 ILE A N 1
ATOM 1015 C CA . ILE A 1 126 ? -0.255 8.569 1.734 1.00 98.44 126 ILE A CA 1
ATOM 1016 C C . ILE A 1 126 ? 0.066 7.911 0.387 1.00 98.44 126 ILE A C 1
ATOM 1018 O O . ILE A 1 126 ? 1.211 7.531 0.154 1.00 98.44 126 ILE A O 1
ATOM 1022 N N . LEU A 1 127 ? -0.905 7.815 -0.521 1.00 97.88 127 LEU A N 1
ATOM 1023 C CA . LEU A 1 127 ? -0.671 7.283 -1.866 1.00 97.88 127 LEU A CA 1
ATOM 1024 C C . LEU A 1 127 ? 0.319 8.161 -2.648 1.00 97.88 127 LEU A C 1
ATOM 1026 O O . LEU A 1 127 ? 1.239 7.642 -3.283 1.00 97.88 127 LEU A O 1
ATOM 1030 N N . ASN A 1 128 ? 0.198 9.487 -2.529 1.00 98.06 128 ASN A N 1
ATOM 1031 C CA . ASN A 1 128 ? 1.156 10.441 -3.089 1.00 98.06 128 ASN A CA 1
ATOM 1032 C C . ASN A 1 128 ? 2.572 10.229 -2.516 1.00 98.06 128 ASN A C 1
ATOM 1034 O O . ASN A 1 128 ? 3.537 10.143 -3.275 1.00 98.06 128 ASN A O 1
ATOM 1038 N N . ASP A 1 129 ? 2.688 10.050 -1.198 1.00 97.69 129 ASP A N 1
ATOM 1039 C CA . ASP A 1 129 ? 3.952 9.752 -0.517 1.00 97.69 129 ASP A CA 1
ATOM 1040 C C . ASP A 1 129 ? 4.584 8.430 -1.007 1.00 97.69 129 ASP A C 1
ATOM 1042 O O . ASP A 1 129 ? 5.813 8.309 -1.082 1.00 97.69 129 ASP A O 1
ATOM 1046 N N . TRP A 1 130 ? 3.778 7.412 -1.320 1.00 97.75 130 TRP A N 1
ATOM 1047 C CA . TRP A 1 130 ? 4.261 6.132 -1.851 1.00 97.75 130 TRP A CA 1
ATOM 1048 C C . TRP A 1 130 ? 4.742 6.261 -3.294 1.00 97.75 130 TRP A C 1
ATOM 1050 O O . TRP A 1 130 ? 5.843 5.799 -3.609 1.00 97.75 130 TRP A O 1
ATOM 1060 N N . ARG A 1 131 ? 3.971 6.944 -4.150 1.00 97.94 131 ARG A N 1
ATOM 1061 C CA . ARG A 1 131 ? 4.375 7.253 -5.528 1.00 97.94 131 ARG A CA 1
ATOM 1062 C C . ARG A 1 131 ? 5.715 7.975 -5.546 1.00 97.94 131 ARG A C 1
ATOM 1064 O O . ARG A 1 131 ? 6.589 7.579 -6.307 1.00 97.94 131 ARG A O 1
ATOM 1071 N N . ASP A 1 132 ? 5.915 8.981 -4.697 1.00 97.88 132 ASP A N 1
ATOM 1072 C CA . ASP A 1 132 ? 7.153 9.773 -4.692 1.00 97.88 132 ASP A CA 1
ATOM 1073 C C . ASP A 1 132 ? 8.400 8.929 -4.365 1.00 97.88 132 ASP A C 1
ATOM 1075 O O . ASP A 1 132 ? 9.514 9.243 -4.790 1.00 97.88 132 ASP A O 1
ATOM 1079 N N . ARG A 1 133 ? 8.233 7.816 -3.642 1.00 97.38 133 ARG A N 1
ATOM 1080 C CA . ARG A 1 133 ? 9.315 6.856 -3.372 1.00 97.38 133 ARG A CA 1
ATOM 1081 C C . ARG A 1 133 ? 9.590 5.948 -4.563 1.00 97.38 133 ARG A C 1
ATOM 1083 O O . ARG A 1 133 ? 10.758 5.699 -4.862 1.00 97.38 133 ARG A O 1
ATOM 1090 N N . PHE A 1 134 ? 8.552 5.505 -5.273 1.00 97.75 134 PHE A N 1
ATOM 1091 C CA . PHE A 1 134 ? 8.728 4.823 -6.557 1.00 97.75 134 PHE A CA 1
ATOM 1092 C C . PHE A 1 134 ? 9.389 5.744 -7.586 1.00 97.75 134 PHE A C 1
ATOM 1094 O O . PHE A 1 134 ? 10.376 5.349 -8.196 1.00 97.75 134 PHE A O 1
ATOM 1101 N N . ASP A 1 135 ? 8.932 6.989 -7.708 1.00 98.25 135 ASP A N 1
ATOM 1102 C CA . ASP A 1 135 ? 9.513 8.009 -8.586 1.00 98.25 135 ASP A CA 1
ATOM 1103 C C . ASP A 1 135 ? 11.003 8.226 -8.288 1.00 98.25 135 ASP A C 1
ATOM 1105 O O . ASP A 1 135 ? 11.838 8.184 -9.191 1.00 98.25 135 ASP A O 1
ATOM 1109 N N . ARG A 1 136 ? 11.380 8.345 -7.009 1.00 97.56 136 ARG A N 1
ATOM 1110 C CA . ARG A 1 136 ? 12.791 8.442 -6.604 1.00 97.56 136 ARG A CA 1
ATOM 1111 C C . ARG A 1 136 ? 13.610 7.221 -7.026 1.00 97.56 136 ARG A C 1
ATOM 1113 O O . ARG A 1 136 ? 14.716 7.383 -7.537 1.00 97.56 136 ARG A O 1
ATOM 1120 N N . CYS A 1 137 ? 13.081 6.014 -6.833 1.00 96.81 137 CYS A N 1
ATOM 1121 C CA . CYS A 1 137 ? 13.740 4.780 -7.263 1.00 96.81 137 CYS A CA 1
ATOM 1122 C C . CYS A 1 137 ? 13.939 4.757 -8.792 1.00 96.81 137 CYS A C 1
ATOM 1124 O O . CYS A 1 137 ? 15.033 4.466 -9.271 1.00 96.81 137 CYS A O 1
ATOM 1126 N N . LEU A 1 138 ? 12.926 5.160 -9.564 1.00 97.06 138 LEU A N 1
ATOM 1127 C CA . LEU A 1 138 ? 12.993 5.223 -11.027 1.00 97.06 138 LEU A CA 1
ATOM 1128 C C . LEU A 1 138 ? 13.956 6.312 -11.528 1.00 97.06 138 LEU A C 1
ATOM 1130 O O . LEU A 1 138 ? 14.692 6.084 -12.485 1.00 97.06 138 LEU A O 1
ATOM 1134 N N . LYS A 1 139 ? 14.023 7.472 -10.864 1.00 97.44 139 LYS A N 1
ATOM 1135 C CA . LYS A 1 139 ? 15.021 8.520 -11.150 1.00 97.44 139 LYS A CA 1
ATOM 1136 C C . LYS A 1 139 ? 16.446 8.033 -10.901 1.00 97.44 139 LYS A C 1
ATOM 1138 O O . LYS A 1 139 ? 17.333 8.307 -11.706 1.00 97.44 139 LYS A O 1
ATOM 1143 N N . ASN A 1 140 ? 16.659 7.263 -9.833 1.00 95.56 140 ASN A N 1
ATOM 1144 C CA . ASN A 1 140 ? 17.945 6.613 -9.581 1.00 95.56 140 ASN A CA 1
ATOM 1145 C C . ASN A 1 140 ? 18.269 5.566 -10.660 1.00 95.56 140 ASN A C 1
ATOM 1147 O O . ASN A 1 140 ? 19.417 5.457 -11.073 1.00 95.56 140 ASN A O 1
ATOM 1151 N N . ALA A 1 141 ? 17.272 4.830 -11.162 1.00 95.56 141 ALA A N 1
ATOM 1152 C CA . ALA A 1 141 ? 17.463 3.919 -12.291 1.00 95.56 141 ALA A CA 1
ATOM 1153 C C . ALA A 1 141 ? 17.877 4.676 -13.568 1.00 95.56 141 ALA A C 1
ATOM 1155 O O . ALA A 1 141 ? 18.779 4.238 -14.283 1.00 95.56 141 ALA A O 1
ATOM 1156 N N . GLN A 1 142 ? 17.264 5.834 -13.848 1.00 95.81 142 GLN A N 1
ATOM 1157 C CA . GLN A 1 142 ? 17.630 6.673 -14.997 1.00 95.81 142 GLN A CA 1
ATOM 1158 C C . GLN A 1 142 ? 19.049 7.237 -14.882 1.00 95.81 142 GLN A C 1
ATOM 1160 O O . GLN A 1 142 ? 19.772 7.258 -15.877 1.00 95.81 142 GLN A O 1
ATOM 1165 N N . SER A 1 143 ? 19.475 7.670 -13.690 1.00 95.50 143 SER A N 1
ATOM 1166 C CA . SER A 1 143 ? 20.790 8.302 -13.503 1.00 95.50 143 SER A CA 1
ATOM 1167 C C . SER A 1 143 ? 21.966 7.358 -13.769 1.00 95.50 143 SER A C 1
ATOM 1169 O O . SER A 1 143 ? 23.040 7.822 -14.149 1.00 95.50 143 SER A O 1
ATOM 1171 N N . ILE A 1 144 ? 21.754 6.044 -13.632 1.00 94.25 144 ILE A N 1
ATOM 1172 C CA . ILE A 1 144 ? 22.749 5.007 -13.944 1.00 94.25 144 ILE A CA 1
ATOM 1173 C C . ILE A 1 144 ? 22.502 4.307 -15.293 1.00 94.25 144 ILE A C 1
ATOM 1175 O O . ILE A 1 144 ? 23.198 3.349 -15.622 1.00 94.25 144 ILE A O 1
ATOM 1179 N N . GLY A 1 145 ? 21.512 4.761 -16.071 1.00 93.12 145 GLY A N 1
ATOM 1180 C CA . GLY A 1 145 ? 21.170 4.202 -17.383 1.00 93.12 145 GLY A CA 1
ATOM 1181 C C . GLY A 1 145 ? 20.413 2.867 -17.356 1.00 93.12 145 GLY A C 1
ATOM 1182 O O . GLY A 1 145 ? 20.285 2.228 -18.397 1.00 93.12 145 GLY A O 1
ATOM 1183 N N . GLU A 1 146 ? 19.901 2.439 -16.199 1.00 94.19 146 GLU A N 1
ATOM 1184 C CA . GLU A 1 146 ? 19.086 1.223 -16.055 1.00 94.19 146 GLU A CA 1
ATOM 1185 C C . GLU A 1 146 ? 17.641 1.434 -16.546 1.00 94.19 146 GLU A C 1
ATOM 1187 O O . GLU A 1 146 ? 16.992 0.493 -16.992 1.00 94.19 146 GLU A O 1
ATOM 1192 N N . LEU A 1 147 ? 17.149 2.678 -16.518 1.00 94.56 147 LEU A N 1
ATOM 1193 C CA . LEU A 1 147 ? 15.862 3.080 -17.089 1.00 94.56 147 LEU A CA 1
ATOM 1194 C C . LEU A 1 147 ? 16.073 4.124 -18.191 1.00 94.56 147 LEU A C 1
ATOM 1196 O O . LEU A 1 147 ? 16.855 5.062 -18.036 1.00 94.56 147 LEU A O 1
ATOM 1200 N N . ALA A 1 148 ? 15.353 3.990 -19.306 1.00 91.81 148 ALA A N 1
ATOM 1201 C CA . ALA A 1 148 ? 15.455 4.932 -20.416 1.00 91.81 148 ALA A CA 1
ATOM 1202 C C . ALA A 1 148 ? 14.991 6.346 -20.012 1.00 91.81 148 ALA A C 1
ATOM 1204 O O . ALA A 1 148 ? 13.957 6.521 -19.364 1.00 91.81 148 ALA A O 1
ATOM 1205 N N . SER A 1 149 ? 15.729 7.368 -20.447 1.00 92.00 149 SER A N 1
ATOM 1206 C CA . SER A 1 149 ? 15.498 8.774 -20.077 1.00 92.00 149 SER A CA 1
ATOM 1207 C C . SER A 1 149 ? 14.221 9.393 -20.655 1.00 92.00 149 SER A C 1
ATOM 1209 O O . SER A 1 149 ? 13.805 10.450 -20.197 1.00 92.00 149 SER A O 1
ATOM 1211 N N . HIS A 1 150 ? 13.592 8.756 -21.650 1.00 92.06 150 HIS A N 1
ATOM 1212 C CA . HIS A 1 150 ? 12.339 9.242 -22.239 1.00 92.06 150 HIS A CA 1
ATOM 1213 C C . HIS A 1 150 ? 11.125 9.043 -21.321 1.00 92.06 150 HIS A C 1
ATOM 1215 O O . HIS A 1 150 ? 10.087 9.662 -21.547 1.00 92.06 150 HIS A O 1
ATOM 1221 N N . TRP A 1 151 ? 11.232 8.168 -20.317 1.00 94.56 151 TRP A N 1
ATOM 1222 C CA . TRP A 1 151 ? 10.162 7.956 -19.356 1.00 94.56 151 TRP A CA 1
ATOM 1223 C C . TRP A 1 151 ? 9.999 9.175 -18.451 1.00 94.56 151 TRP A C 1
ATOM 1225 O O . TRP A 1 151 ? 10.947 9.600 -17.787 1.00 94.56 151 TRP A O 1
ATOM 1235 N N . ASP A 1 152 ? 8.768 9.674 -18.363 1.00 97.12 152 ASP A N 1
ATOM 1236 C CA . ASP A 1 152 ? 8.338 10.488 -17.233 1.00 97.12 152 ASP A CA 1
ATOM 1237 C C . ASP A 1 152 ? 8.201 9.569 -16.011 1.00 97.12 152 ASP A C 1
ATOM 1239 O O . ASP A 1 152 ? 7.292 8.738 -15.918 1.00 97.12 152 ASP A O 1
ATOM 1243 N N . THR A 1 153 ? 9.152 9.691 -15.089 1.00 97.88 153 THR A N 1
ATOM 1244 C CA . THR A 1 153 ? 9.251 8.845 -13.896 1.00 97.88 153 THR A CA 1
ATOM 1245 C C . THR A 1 153 ? 8.087 9.036 -12.937 1.00 97.88 153 THR A C 1
ATOM 1247 O O . THR A 1 153 ? 7.680 8.066 -12.299 1.00 97.88 153 THR A O 1
ATOM 1250 N N . TRP A 1 154 ? 7.468 10.218 -12.913 1.00 98.19 154 TRP A N 1
ATOM 1251 C CA . TRP A 1 154 ? 6.292 10.475 -12.091 1.00 98.19 154 TRP A CA 1
ATOM 1252 C C . TRP A 1 154 ? 5.064 9.739 -12.639 1.00 98.19 154 TRP A C 1
ATOM 1254 O O . TRP A 1 154 ? 4.338 9.084 -11.883 1.00 98.19 154 TRP A O 1
ATOM 1264 N N . GLN A 1 155 ? 4.851 9.788 -13.960 1.00 98.25 155 GLN A N 1
ATOM 1265 C CA . GLN A 1 155 ? 3.762 9.046 -14.608 1.00 98.25 155 GLN A CA 1
ATOM 1266 C C . GLN A 1 155 ? 3.965 7.536 -14.474 1.00 98.25 155 GLN A C 1
ATOM 1268 O O . GLN A 1 155 ? 3.029 6.814 -14.132 1.00 98.25 155 GLN A O 1
ATOM 1273 N N . LEU A 1 156 ? 5.195 7.059 -14.679 1.00 98.06 156 LEU A N 1
ATOM 1274 C CA . LEU A 1 156 ? 5.531 5.645 -14.545 1.00 98.06 156 LEU A CA 1
ATOM 1275 C C . LEU A 1 156 ? 5.369 5.151 -13.099 1.00 98.06 156 LEU A C 1
ATOM 1277 O O . LEU A 1 156 ? 4.795 4.086 -12.884 1.00 98.06 156 LEU A O 1
ATOM 1281 N N . ALA A 1 157 ? 5.805 5.928 -12.103 1.00 98.50 157 ALA A N 1
ATOM 1282 C CA . ALA A 1 157 ? 5.595 5.621 -10.688 1.00 98.50 157 ALA A CA 1
ATOM 1283 C C . ALA A 1 157 ? 4.108 5.530 -10.327 1.00 98.50 157 ALA A C 1
ATOM 1285 O O . ALA A 1 157 ? 3.713 4.628 -9.588 1.00 98.50 157 ALA A O 1
ATOM 1286 N N . SER A 1 158 ? 3.294 6.441 -10.868 1.00 98.50 158 SER A N 1
ATOM 1287 C CA . SER A 1 158 ? 1.843 6.446 -10.656 1.00 98.50 158 SER A CA 1
ATOM 1288 C C . SER A 1 158 ? 1.209 5.193 -11.258 1.00 98.50 158 SER A C 1
ATOM 1290 O O . SER A 1 158 ? 0.542 4.442 -10.554 1.00 98.50 158 SER A O 1
ATOM 1292 N N . PHE A 1 159 ? 1.530 4.881 -12.519 1.00 98.44 159 PHE A N 1
ATOM 1293 C CA . PHE A 1 159 ? 1.082 3.657 -13.184 1.00 98.44 159 PHE A CA 1
ATOM 1294 C C . PHE A 1 159 ? 1.451 2.390 -12.399 1.00 98.44 159 PHE A C 1
ATOM 1296 O O . PHE A 1 159 ? 0.629 1.481 -12.263 1.00 98.44 159 PHE A O 1
ATOM 1303 N N . ILE A 1 160 ? 2.678 2.328 -11.877 1.00 98.38 160 ILE A N 1
ATOM 1304 C CA . ILE A 1 160 ? 3.174 1.206 -11.076 1.00 98.38 160 ILE A CA 1
ATOM 1305 C C . ILE A 1 160 ? 2.365 1.059 -9.783 1.00 98.38 160 ILE A C 1
ATOM 1307 O O . ILE A 1 160 ? 1.931 -0.052 -9.476 1.00 98.38 160 ILE A O 1
ATOM 1311 N N . LEU A 1 161 ? 2.151 2.153 -9.044 1.00 98.06 161 LEU A N 1
ATOM 1312 C CA . LEU A 1 161 ? 1.377 2.145 -7.801 1.00 98.06 161 LEU A CA 1
ATOM 1313 C C . LEU A 1 161 ? -0.071 1.707 -8.047 1.00 98.06 161 LEU A C 1
ATOM 1315 O O . LEU A 1 161 ? -0.543 0.769 -7.405 1.00 98.06 161 LEU A O 1
ATOM 1319 N N . ASP A 1 162 ? -0.740 2.333 -9.013 1.00 97.81 162 ASP A N 1
ATOM 1320 C CA . ASP A 1 162 ? -2.145 2.071 -9.330 1.00 97.81 162 ASP A CA 1
ATOM 1321 C C . ASP A 1 162 ? -2.351 0.618 -9.782 1.00 97.81 162 ASP A C 1
ATOM 1323 O O . ASP A 1 162 ? -3.274 -0.076 -9.340 1.00 97.81 162 ASP A O 1
ATOM 1327 N N . SER A 1 163 ? -1.447 0.121 -10.630 1.00 98.12 163 SER A N 1
ATOM 1328 C CA . SER A 1 163 ? -1.483 -1.259 -11.119 1.00 98.12 163 SER A CA 1
ATOM 1329 C C . SER A 1 163 ? -1.208 -2.272 -10.008 1.00 98.12 163 SER A C 1
ATOM 1331 O O . SER A 1 163 ? -1.833 -3.336 -9.983 1.00 98.12 163 SER A O 1
ATOM 1333 N N . TRP A 1 164 ? -0.303 -1.955 -9.075 1.00 97.62 164 TRP A N 1
ATOM 1334 C CA . TRP A 1 164 ? -0.013 -2.807 -7.924 1.00 97.62 164 TRP A CA 1
ATOM 1335 C C . TRP A 1 164 ? -1.210 -2.907 -6.977 1.00 97.62 164 TRP A C 1
ATOM 1337 O O . TRP A 1 164 ? -1.618 -4.017 -6.637 1.00 97.62 164 TRP A O 1
ATOM 1347 N N . GLU A 1 165 ? -1.833 -1.782 -6.613 1.00 96.44 165 GLU A N 1
ATOM 1348 C CA . GLU A 1 165 ? -3.043 -1.766 -5.777 1.00 96.44 165 GLU A CA 1
ATOM 1349 C C . GLU A 1 165 ? -4.196 -2.546 -6.425 1.00 96.44 165 GLU A C 1
ATOM 1351 O O . GLU A 1 165 ? -4.853 -3.371 -5.777 1.00 96.44 165 GLU A O 1
ATOM 1356 N N . GLY A 1 166 ? -4.381 -2.391 -7.740 1.00 96.81 166 GLY A N 1
ATOM 1357 C CA . GLY A 1 166 ? -5.332 -3.198 -8.502 1.00 96.8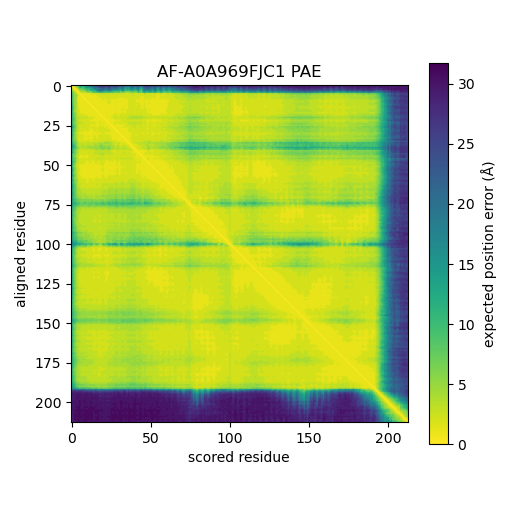1 166 GLY A CA 1
ATOM 1358 C C . GLY A 1 166 ? -5.010 -4.697 -8.451 1.00 96.81 166 GLY A C 1
ATOM 1359 O O . GLY A 1 166 ? -5.897 -5.528 -8.231 1.00 96.81 166 GLY A O 1
ATOM 1360 N N . ALA A 1 167 ? -3.739 -5.073 -8.602 1.00 97.31 167 ALA A N 1
ATOM 1361 C CA . ALA A 1 167 ? -3.310 -6.467 -8.542 1.00 97.31 167 ALA A CA 1
ATOM 1362 C C . ALA A 1 167 ? -3.507 -7.079 -7.140 1.00 97.31 167 ALA A C 1
ATOM 1364 O O . ALA A 1 167 ? -3.974 -8.216 -7.045 1.00 97.31 167 ALA A O 1
ATOM 1365 N N . LEU A 1 168 ? -3.240 -6.327 -6.064 1.00 95.56 168 LEU A N 1
ATOM 1366 C CA . LEU A 1 168 ? -3.503 -6.728 -4.673 1.00 95.56 168 LEU A CA 1
ATOM 1367 C C . LEU A 1 168 ? -4.984 -7.025 -4.443 1.00 95.56 168 LEU A C 1
ATOM 1369 O O . LEU A 1 168 ? -5.336 -8.073 -3.889 1.00 95.56 168 LEU A O 1
ATOM 1373 N N . GLN A 1 169 ? -5.864 -6.148 -4.931 1.00 94.62 169 GLN A N 1
ATOM 1374 C CA . GLN A 1 169 ? -7.305 -6.367 -4.869 1.00 94.62 169 GLN A CA 1
ATOM 1375 C C . GLN A 1 169 ? -7.703 -7.651 -5.609 1.00 94.62 169 GLN A C 1
ATOM 1377 O O . GLN A 1 169 ? -8.430 -8.488 -5.064 1.00 94.62 169 GLN A O 1
ATOM 1382 N N . ARG A 1 170 ? -7.213 -7.846 -6.841 1.00 96.12 170 A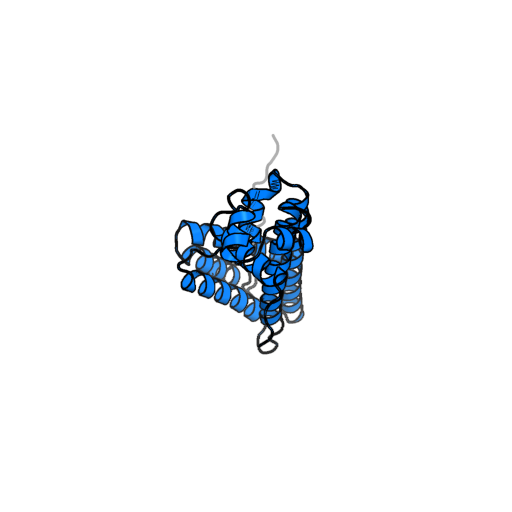RG A N 1
ATOM 1383 C CA . ARG A 1 170 ? -7.515 -9.047 -7.635 1.00 96.12 170 ARG A CA 1
ATOM 1384 C C . ARG A 1 170 ? -6.998 -10.318 -6.972 1.00 96.12 170 ARG A C 1
ATOM 1386 O O . ARG A 1 170 ? -7.734 -11.299 -6.954 1.00 96.12 170 ARG A O 1
ATOM 1393 N N . ALA A 1 171 ? -5.797 -10.290 -6.398 1.00 95.81 171 ALA A N 1
ATOM 1394 C CA . ALA A 1 171 ? -5.188 -11.425 -5.712 1.00 95.81 171 ALA A CA 1
ATOM 1395 C C . ALA A 1 171 ? -6.013 -11.885 -4.504 1.00 95.81 171 ALA A C 1
ATOM 1397 O O . ALA A 1 171 ? -6.234 -13.087 -4.340 1.00 95.81 171 ALA A O 1
ATOM 1398 N N . LYS A 1 172 ? -6.540 -10.937 -3.714 1.00 92.75 172 LYS A N 1
ATOM 1399 C CA . LYS A 1 172 ? -7.450 -11.223 -2.593 1.00 92.75 172 LYS A CA 1
ATOM 1400 C C . LYS A 1 172 ? -8.748 -11.885 -3.067 1.00 92.75 172 LYS A C 1
ATOM 1402 O O . LYS A 1 172 ? -9.199 -12.856 -2.465 1.00 92.75 172 LYS A O 1
ATOM 1407 N N . VAL A 1 173 ? -9.333 -11.397 -4.165 1.00 94.00 173 VAL A N 1
ATOM 1408 C CA . VAL A 1 173 ? -10.578 -11.949 -4.736 1.00 94.00 173 VAL A CA 1
ATOM 1409 C C . VAL A 1 173 ? -10.365 -13.349 -5.312 1.00 94.00 173 VAL A C 1
ATOM 1411 O O . VAL A 1 173 ? -11.150 -14.251 -5.032 1.00 94.00 173 VAL A O 1
ATOM 1414 N N . SER A 1 174 ? -9.311 -13.551 -6.105 1.00 95.69 174 SER A N 1
ATOM 1415 C CA . SER A 1 174 ? -9.033 -14.843 -6.744 1.00 95.69 174 SER A CA 1
ATOM 1416 C C . SER A 1 174 ? -8.332 -15.849 -5.831 1.00 95.69 174 SER A C 1
ATOM 1418 O O . SER A 1 174 ? -8.121 -16.978 -6.262 1.00 95.69 174 SER A O 1
ATOM 1420 N N . ARG A 1 175 ? -7.922 -15.438 -4.620 1.00 95.00 175 ARG A N 1
ATOM 1421 C CA . ARG A 1 175 ? -7.065 -16.208 -3.698 1.00 95.00 175 ARG A CA 1
ATOM 1422 C C . ARG A 1 175 ? -5.866 -16.836 -4.406 1.00 95.00 175 ARG A C 1
ATOM 1424 O O . ARG A 1 175 ? -5.652 -18.043 -4.376 1.00 95.00 175 ARG A O 1
ATOM 1431 N N . SER A 1 176 ? -5.136 -16.000 -5.133 1.00 95.62 176 SER A N 1
ATOM 1432 C CA . SER A 1 176 ? -4.031 -16.442 -5.977 1.00 95.62 176 SER A CA 1
ATOM 1433 C C . SER A 1 176 ? -2.996 -15.337 -6.111 1.00 95.62 176 SER A C 1
ATOM 1435 O O . SER A 1 176 ? -3.351 -14.161 -6.174 1.00 95.62 176 SER A O 1
ATOM 1437 N N . SER A 1 177 ? -1.722 -15.715 -6.209 1.00 96.62 177 SER A N 1
ATOM 1438 C CA . SER A 1 177 ? -0.627 -14.797 -6.533 1.00 96.62 177 SER A CA 1
ATOM 1439 C C . SER A 1 177 ? -0.597 -14.414 -8.013 1.00 96.62 177 SER A C 1
ATOM 1441 O O . SER A 1 177 ? 0.073 -13.446 -8.363 1.00 96.62 177 SER A O 1
ATOM 1443 N N . ALA A 1 178 ? -1.359 -15.096 -8.876 1.00 97.62 178 ALA A N 1
ATOM 1444 C CA . ALA A 1 178 ? -1.302 -14.909 -10.324 1.00 97.62 178 ALA A CA 1
ATOM 1445 C C . ALA A 1 178 ? -1.504 -13.451 -10.799 1.00 97.62 178 ALA A C 1
ATOM 1447 O O . ALA A 1 178 ? -0.812 -13.047 -11.734 1.00 97.62 178 ALA A O 1
ATOM 1448 N N . PRO A 1 179 ? -2.398 -12.620 -10.214 1.00 98.12 179 PRO A N 1
ATOM 1449 C CA . PRO A 1 179 ? -2.486 -11.205 -10.584 1.00 98.12 179 PRO A CA 1
ATOM 1450 C C . PRO A 1 179 ? -1.216 -10.409 -10.252 1.00 98.12 179 PRO A C 1
ATOM 1452 O O . PRO A 1 179 ? -0.802 -9.574 -11.052 1.00 98.12 179 PRO A O 1
ATOM 1455 N N . LEU A 1 180 ? -0.579 -10.694 -9.112 1.00 97.81 180 LEU A N 1
ATOM 1456 C CA . LEU A 1 180 ? 0.649 -10.023 -8.671 1.00 97.81 180 LEU A CA 1
ATOM 1457 C C . LEU A 1 180 ? 1.852 -10.454 -9.515 1.00 97.81 180 LEU A C 1
ATOM 1459 O O . LEU A 1 180 ? 2.638 -9.620 -9.949 1.00 97.81 180 LEU A O 1
ATOM 1463 N N . GLU A 1 181 ? 1.972 -11.753 -9.787 1.00 97.94 181 GLU A N 1
ATOM 1464 C CA . GLU A 1 181 ? 3.020 -12.308 -10.650 1.00 97.94 181 GLU A CA 1
ATOM 1465 C C . GLU A 1 181 ? 2.910 -11.761 -12.075 1.00 97.94 181 GLU A C 1
ATOM 1467 O O . GLU A 1 181 ? 3.915 -11.388 -12.675 1.00 97.94 181 GLU A O 1
ATOM 1472 N N . ARG A 1 182 ? 1.682 -11.634 -12.598 1.00 98.25 182 ARG A N 1
ATOM 1473 C CA . ARG A 1 182 ? 1.430 -11.010 -13.901 1.00 98.25 182 ARG A CA 1
ATOM 1474 C C . ARG A 1 182 ? 1.838 -9.543 -13.915 1.00 98.25 182 ARG A C 1
ATOM 1476 O O . ARG A 1 182 ? 2.445 -9.113 -14.888 1.00 98.25 182 ARG A O 1
ATOM 1483 N N . PHE A 1 183 ? 1.519 -8.794 -12.859 1.00 98.31 183 PHE A N 1
ATOM 1484 C CA . PHE A 1 183 ? 1.969 -7.412 -12.717 1.00 98.31 183 PHE A CA 1
ATOM 1485 C C . PHE A 1 183 ? 3.501 -7.324 -12.766 1.00 98.31 183 PHE A C 1
ATOM 1487 O O . PHE A 1 183 ? 4.029 -6.569 -13.575 1.00 98.31 183 PHE A O 1
ATOM 1494 N N . VAL A 1 184 ? 4.211 -8.135 -11.970 1.00 97.81 184 VAL A N 1
ATOM 1495 C CA . VAL A 1 184 ? 5.683 -8.138 -11.950 1.00 97.81 184 VAL A CA 1
ATOM 1496 C C . VAL A 1 184 ? 6.248 -8.517 -13.319 1.00 97.81 184 VAL A C 1
ATOM 1498 O O . VAL A 1 184 ? 7.123 -7.820 -13.822 1.00 97.81 184 VAL A O 1
ATOM 1501 N N . SER A 1 185 ? 5.742 -9.577 -13.952 1.00 96.69 185 SER A N 1
ATOM 1502 C CA . SER A 1 185 ? 6.224 -9.987 -15.275 1.00 96.69 185 SER A CA 1
ATOM 1503 C C . SER A 1 185 ? 6.001 -8.892 -16.320 1.00 96.69 185 SER A C 1
ATOM 1505 O O . SER A 1 185 ? 6.955 -8.455 -16.945 1.00 96.69 185 SER A O 1
ATOM 1507 N N . VAL A 1 186 ? 4.789 -8.346 -16.460 1.00 97.06 186 VAL A N 1
ATOM 1508 C CA . VAL A 1 186 ? 4.527 -7.282 -17.448 1.00 97.06 186 VAL A CA 1
ATOM 1509 C C . VAL A 1 186 ? 5.369 -6.035 -17.171 1.00 97.06 186 VAL A C 1
ATOM 1511 O O . VAL A 1 186 ? 5.939 -5.462 -18.100 1.00 97.06 186 VAL A O 1
ATOM 1514 N N . LEU A 1 187 ? 5.481 -5.623 -15.905 1.00 96.88 187 LEU A N 1
ATOM 1515 C CA . LEU A 1 187 ? 6.255 -4.444 -15.538 1.00 96.88 187 LEU A CA 1
ATOM 1516 C C . LEU A 1 187 ? 7.721 -4.595 -15.954 1.00 96.88 187 LEU A C 1
ATOM 1518 O O . LEU A 1 187 ? 8.252 -3.724 -16.633 1.00 96.88 187 LEU A O 1
ATOM 1522 N N . PHE A 1 188 ? 8.382 -5.686 -15.580 1.00 94.94 188 PHE A N 1
ATOM 1523 C CA . PHE A 1 188 ? 9.815 -5.809 -15.833 1.00 94.94 188 PHE A CA 1
ATOM 1524 C C . PHE A 1 188 ? 10.171 -6.374 -17.210 1.00 94.94 188 PHE A C 1
ATOM 1526 O O . PHE A 1 188 ? 11.236 -6.050 -17.732 1.00 94.94 188 PHE A O 1
ATOM 1533 N N . ASP A 1 189 ? 9.304 -7.196 -17.796 1.00 93.38 189 ASP A N 1
ATOM 1534 C CA . ASP A 1 189 ? 9.597 -7.909 -19.040 1.00 93.38 189 ASP A CA 1
ATOM 1535 C C . ASP A 1 189 ? 9.081 -7.160 -20.277 1.00 93.38 189 ASP A C 1
ATOM 1537 O O . ASP A 1 189 ? 9.548 -7.449 -21.377 1.00 93.38 189 ASP A O 1
ATOM 1541 N N . ALA A 1 190 ? 8.154 -6.203 -20.113 1.00 91.38 190 ALA A N 1
ATOM 1542 C CA . ALA A 1 190 ? 7.603 -5.413 -21.220 1.00 91.38 190 ALA A CA 1
ATOM 1543 C C . ALA A 1 190 ? 7.691 -3.888 -21.031 1.00 91.38 190 ALA A C 1
ATOM 1545 O O . ALA A 1 190 ? 7.913 -3.178 -22.008 1.00 91.38 190 ALA A O 1
ATOM 1546 N N . VAL A 1 191 ? 7.493 -3.363 -19.814 1.00 91.88 191 VAL A N 1
ATOM 1547 C CA . VAL A 1 191 ? 7.474 -1.901 -19.583 1.00 91.88 191 VAL A CA 1
ATOM 1548 C C . VAL A 1 191 ? 8.874 -1.352 -19.299 1.00 91.88 191 VAL A C 1
ATOM 1550 O O . VAL A 1 191 ? 9.288 -0.366 -19.904 1.00 91.88 191 VAL A O 1
ATOM 1553 N N . LEU A 1 192 ? 9.612 -1.985 -18.385 1.00 90.50 192 LEU A N 1
ATOM 1554 C CA . LEU A 1 192 ? 10.940 -1.544 -17.942 1.00 90.50 192 LEU A CA 1
ATOM 1555 C C . LEU A 1 192 ? 12.089 -2.158 -18.753 1.00 90.50 192 LEU A C 1
ATOM 1557 O O . LEU A 1 192 ? 13.253 -1.986 -18.394 1.00 90.50 192 LEU A O 1
ATOM 1561 N N . THR A 1 193 ? 11.792 -2.889 -19.826 1.00 78.94 193 THR A N 1
ATOM 1562 C CA . THR A 1 193 ? 12.809 -3.554 -20.640 1.00 78.94 193 THR A CA 1
ATOM 1563 C C . THR A 1 193 ? 13.758 -2.529 -21.252 1.00 78.94 193 THR A C 1
ATOM 1565 O O . THR A 1 193 ? 13.355 -1.614 -21.972 1.00 78.94 193 THR A O 1
ATOM 1568 N N . THR A 1 194 ? 15.051 -2.705 -21.003 1.00 64.38 194 THR A N 1
ATOM 1569 C CA . THR A 1 194 ? 16.121 -1.941 -21.641 1.00 64.38 194 THR A CA 1
ATOM 1570 C C . THR A 1 194 ? 16.311 -2.433 -23.073 1.00 64.38 194 THR A C 1
ATOM 1572 O O . THR A 1 194 ? 17.151 -3.277 -23.370 1.00 64.38 194 THR A O 1
ATOM 1575 N N . GLY A 1 195 ? 15.494 -1.927 -23.994 1.00 51.03 195 GLY A N 1
ATOM 1576 C CA . GLY A 1 195 ? 15.595 -2.288 -25.402 1.00 51.03 195 GLY A CA 1
ATOM 1577 C C . GLY A 1 195 ? 14.904 -1.271 -26.288 1.00 51.03 195 GLY A C 1
ATOM 1578 O O . GLY A 1 195 ? 13.689 -1.138 -26.242 1.00 51.03 195 GLY A O 1
ATOM 1579 N N . VAL A 1 196 ? 15.714 -0.563 -27.077 1.00 43.78 196 VAL A N 1
ATOM 1580 C CA . VAL A 1 196 ? 15.364 0.240 -28.255 1.00 43.78 196 VAL A CA 1
ATOM 1581 C C . VAL A 1 196 ? 14.022 -0.205 -28.845 1.00 43.78 196 VAL A C 1
ATOM 1583 O O . VAL A 1 196 ? 13.967 -1.180 -29.594 1.00 43.78 196 VAL A O 1
ATOM 1586 N N . ILE A 1 197 ? 12.939 0.523 -28.556 1.00 43.25 197 ILE A N 1
ATOM 1587 C CA . ILE A 1 197 ? 11.811 0.518 -29.482 1.00 43.25 197 ILE A CA 1
ATOM 1588 C C . ILE A 1 197 ? 12.379 1.221 -30.707 1.00 43.25 197 ILE A C 1
ATOM 1590 O O . ILE A 1 197 ? 12.467 2.449 -30.745 1.00 43.25 197 ILE A O 1
ATOM 1594 N N . ALA A 1 198 ? 12.866 0.443 -31.676 1.00 39.62 198 ALA A N 1
ATOM 1595 C CA . ALA A 1 198 ? 13.021 0.954 -33.021 1.00 39.62 198 ALA A CA 1
ATOM 1596 C C . ALA A 1 198 ? 11.652 1.537 -33.348 1.00 39.62 198 ALA A C 1
ATOM 1598 O O . ALA A 1 198 ? 10.656 0.807 -33.314 1.00 39.62 198 ALA A O 1
ATOM 1599 N N . ALA A 1 199 ? 11.597 2.861 -33.523 1.00 42.16 199 ALA A N 1
ATOM 1600 C CA . ALA A 1 199 ? 10.379 3.530 -33.934 1.00 42.16 199 ALA A CA 1
ATOM 1601 C C . ALA A 1 199 ? 9.778 2.689 -35.066 1.00 42.16 199 ALA A C 1
ATOM 1603 O O . ALA A 1 199 ? 10.540 2.277 -35.952 1.00 42.16 199 ALA A O 1
ATOM 1604 N N . PRO A 1 200 ? 8.476 2.355 -35.033 1.00 44.00 200 PRO A N 1
ATOM 1605 C CA . PRO A 1 200 ? 7.879 1.705 -36.182 1.00 44.00 200 PRO A CA 1
ATOM 1606 C C . PRO A 1 200 ? 8.232 2.582 -37.379 1.00 44.00 200 PRO A C 1
ATOM 1608 O O . PRO A 1 200 ? 7.971 3.786 -37.346 1.00 44.00 200 PRO A O 1
ATOM 1611 N N . ASN A 1 201 ? 8.915 2.006 -38.373 1.00 45.31 201 ASN A N 1
ATOM 1612 C CA . ASN A 1 201 ? 9.097 2.646 -39.666 1.00 45.31 201 ASN A CA 1
ATOM 1613 C C . ASN A 1 201 ? 7.683 2.928 -40.170 1.00 45.31 201 ASN A C 1
ATOM 1615 O O . ASN A 1 201 ? 7.029 2.058 -40.742 1.00 45.31 201 ASN A O 1
ATOM 1619 N N . LEU A 1 202 ? 7.18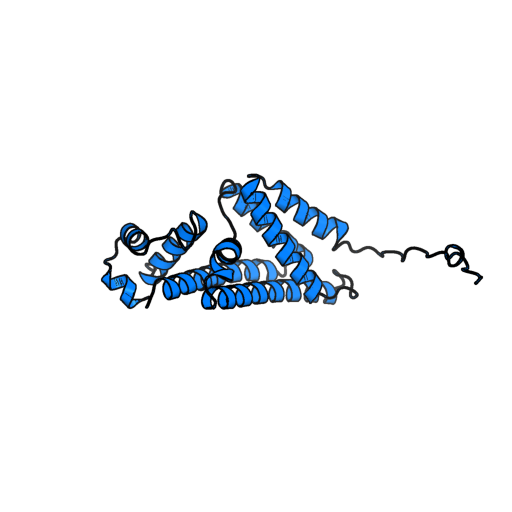4 4.127 -39.880 1.00 50.12 202 LEU A N 1
ATOM 1620 C CA . LEU A 1 202 ? 6.047 4.693 -40.563 1.00 50.12 202 LEU A CA 1
ATOM 1621 C C . LEU A 1 202 ? 6.569 4.944 -41.965 1.00 50.12 202 LEU A C 1
ATOM 1623 O O . LEU A 1 202 ? 7.204 5.961 -42.229 1.00 50.12 202 LEU A O 1
ATOM 1627 N N . ASP A 1 203 ? 6.385 3.945 -42.823 1.00 50.16 203 ASP A N 1
ATOM 1628 C CA . ASP A 1 203 ? 6.580 4.100 -44.248 1.00 50.16 203 ASP A CA 1
ATOM 1629 C C . ASP A 1 203 ? 5.736 5.312 -44.681 1.00 50.16 203 ASP A C 1
ATOM 1631 O O . ASP A 1 203 ? 4.500 5.256 -44.572 1.00 50.16 203 ASP A O 1
ATOM 1635 N N . PRO A 1 204 ? 6.357 6.418 -45.136 1.00 52.59 204 PRO A N 1
ATOM 1636 C CA . PRO A 1 204 ? 5.624 7.601 -45.570 1.00 52.59 204 PRO A CA 1
ATOM 1637 C C . PRO A 1 204 ? 4.652 7.287 -46.718 1.00 52.59 204 PRO A C 1
ATOM 1639 O O . PRO A 1 204 ? 3.737 8.068 -46.969 1.00 52.59 204 PRO A O 1
ATOM 1642 N N . ALA A 1 205 ? 4.814 6.141 -47.394 1.00 56.81 205 ALA A N 1
ATOM 1643 C CA . ALA A 1 205 ? 3.934 5.677 -48.460 1.00 56.81 205 ALA A CA 1
ATOM 1644 C C . ALA A 1 205 ? 2.592 5.093 -47.972 1.00 56.81 205 ALA A C 1
ATOM 1646 O O . ALA A 1 205 ? 1.724 4.808 -48.795 1.00 56.81 205 ALA A O 1
ATOM 1647 N N . SER A 1 206 ? 2.388 4.924 -46.660 1.00 52.50 206 SER A N 1
ATOM 1648 C CA . SER A 1 206 ? 1.151 4.355 -46.099 1.00 52.50 206 SER A CA 1
ATOM 1649 C C . SER A 1 206 ? 0.083 5.389 -45.715 1.00 52.50 206 SER A C 1
ATOM 1651 O O . SER A 1 206 ? -1.003 5.012 -45.275 1.00 52.50 206 SER A O 1
ATOM 1653 N N . ILE A 1 207 ? 0.334 6.686 -45.935 1.00 53.72 207 ILE A N 1
ATOM 1654 C CA . ILE A 1 207 ? -0.701 7.723 -45.827 1.00 53.72 207 ILE A CA 1
ATOM 1655 C C . ILE A 1 207 ? -1.478 7.742 -47.152 1.00 53.72 207 ILE A C 1
ATOM 1657 O O . ILE A 1 207 ? -0.907 8.128 -48.175 1.00 53.72 207 ILE A O 1
ATOM 1661 N N . PRO A 1 208 ? -2.772 7.367 -47.186 1.00 50.25 208 PRO A N 1
ATOM 1662 C CA . PRO A 1 208 ? -3.563 7.521 -48.395 1.00 50.25 208 PRO A CA 1
ATOM 1663 C C . PRO A 1 208 ? -3.661 9.015 -48.701 1.00 50.25 208 PRO A C 1
ATOM 1665 O O . PRO A 1 208 ? -4.147 9.794 -47.877 1.00 50.25 208 PRO A O 1
ATOM 1668 N N . SER A 1 209 ? -3.201 9.422 -49.884 1.00 57.25 209 SER A N 1
ATOM 1669 C CA . SER A 1 209 ? -3.411 10.776 -50.378 1.00 57.25 209 SER A CA 1
ATOM 1670 C C . SER A 1 209 ? -4.915 11.009 -50.517 1.00 57.25 209 SER A C 1
ATOM 1672 O O . SER A 1 209 ? -5.540 10.558 -51.481 1.00 57.25 209 SER A O 1
ATOM 1674 N N . SER A 1 210 ? -5.514 11.702 -49.553 1.00 54.00 210 SER A N 1
ATOM 1675 C CA . SER A 1 210 ? -6.849 12.262 -49.719 1.00 54.00 210 SER A CA 1
ATOM 1676 C C . SER A 1 210 ? -6.742 13.399 -50.732 1.00 54.00 210 SER A C 1
ATOM 1678 O O . SER A 1 210 ? -6.364 14.525 -50.420 1.00 54.00 210 SER A O 1
ATOM 1680 N N . SER A 1 211 ? -7.012 13.075 -51.994 1.00 48.66 211 SER A N 1
ATOM 1681 C CA . SER A 1 211 ? -7.295 14.084 -53.009 1.00 48.66 211 SER A CA 1
ATOM 1682 C C . SER A 1 211 ? -8.729 14.582 -52.790 1.00 48.66 211 SER A C 1
ATOM 1684 O O . SER A 1 211 ? -9.623 13.769 -52.551 1.00 48.66 211 SER A O 1
ATOM 1686 N N . PRO A 1 212 ? -8.972 15.902 -52.822 1.00 61.41 212 PRO A N 1
ATOM 1687 C CA . PRO A 1 212 ? -10.288 16.444 -52.539 1.00 61.41 212 PRO A CA 1
ATOM 1688 C C . PRO A 1 212 ? -11.161 16.402 -53.795 1.00 61.41 212 PRO A C 1
ATOM 1690 O O . PRO A 1 212 ? -10.787 16.973 -54.824 1.00 61.41 212 PRO A O 1
ATOM 1693 N N . ARG A 1 213 ? -12.335 15.774 -53.685 1.00 45.25 213 ARG A N 1
ATOM 1694 C CA . ARG A 1 213 ? -13.602 16.202 -54.297 1.00 45.25 213 ARG A CA 1
ATOM 1695 C C . ARG A 1 213 ? -14.773 15.446 -53.688 1.00 45.25 213 ARG A C 1
ATOM 1697 O O . ARG A 1 213 ? -14.667 14.208 -53.577 1.00 45.25 213 ARG A O 1
#

pLDDT: mean 89.9, std 14.86, range [35.12, 98.62]

Secondary structure (DSSP, 8-state):
-PPPPHHHHHHHHHHHHHHHH-STT--HHHHHHHHT--HHHHHHH-SSHHHHHHHHHHHHHHHHHHHHHHHHT-TTS-HHHHHHHHHHHHHHHHHHTTT----HHHHHHHHHTTT-HHHHHHHHHHHHHHHHHHHHHHHHHHHTTSS-TTS-HHHHHHHHHHHHHHHHHHHHHHTSSHHHHHHHHHIIIIIS-----------GGGS------

Mean predicted aligned error: 7.06 Å

Nearest PDB structures (foldseek):
  3bru-assembly1_B  TM=9.421E-01  e=4.958E-12  Cereibacter sphaeroides 2.4.1
  4l62-assembly1_C  TM=9.458E-01  e=2.623E-09  Pseudomonas aeruginosa PAO1
  4yze-assembly1_A  TM=9.465E-01  e=5.349E-09  Escherichia coli K-12
  3p9t-assembly1_B  TM=7.565E-01  e=1.941E-04  Stenotrophomonas maltophilia
  2id6-assembly1_A-2  TM=6.859E-01  e=2.581E-04  Thermotoga maritima

Radius of gyration: 22.09 Å; Cα contacts (8 Å, |Δi|>4): 177; chains: 1; bounding box: 42×34×84 Å

Foldseek 3Di:
DPDDDLLRQLLVLQLVCCLQPRLVPDDPVVSCVVSVHDPVVCCVRAVDSVRSNLVSVVVVLVVVVVVLVVLCVPPVDQLVVSVLVSLVVVLVVCVVVLLSGFDSLLSCCVVPLVPDVVNVVSSVVSLVVQLVSQLVSVVSCVVVPQAPPVDPSSVLSNVLSVQQNVLSVVCSVVSHSVSSVVSSCCCVVPVSDPDDPPPPPPPVVPPPPPDDD

Solvent-accessible surface area (backbone atoms only — not comparable to full-atom values): 12168 Å² total; per-residue (Å²): 133,85,76,75,50,71,64,58,51,46,33,54,49,45,45,53,42,36,60,75,62,30,67,90,75,50,53,70,66,58,47,29,61,75,64,73,49,61,76,70,62,51,62,73,78,26,93,42,75,65,52,41,50,53,51,22,53,54,54,51,47,54,58,50,48,54,54,51,50,60,34,73,66,44,80,92,44,57,44,65,56,23,55,50,49,47,52,54,50,53,51,52,54,31,61,76,45,72,24,65,59,74,56,59,66,60,54,46,49,75,67,32,40,91,76,34,68,70,54,30,54,53,48,52,52,50,53,52,57,50,27,54,52,44,20,49,39,46,49,54,14,34,76,74,66,63,32,71,80,87,57,58,39,63,61,52,20,44,53,52,50,56,52,46,56,51,20,54,55,47,14,40,74,67,60,38,63,62,45,47,54,48,50,53,47,47,44,54,71,65,68,56,47,87,63,85,76,70,70,78,81,73,57,81,84,74,62,80,83,82,73,91,129